Protein AF-A0A067NDB1-F1 (afdb_monomer_lite)

Secondary structure (DSSP, 8-state):
---TTSPTT-EEE--HHHHHTT-EEEEEEPTT-TT---TTT-----HHHHHHHHHHT--EEEE--SSPPPHHHHGGGTTT-EEE--S--HHHHTT---GGGHHHHHHHHHH-SEEEEEESSTT-TTHHHHHHHHHHHHTTT-SS-HHHHHHTT--HHHHHHHHHHHHHHHHHHHHTSS--------

Foldseek 3Di:
DDCVLAFALKDWDDDVLCVVVLATEIEHAHQCLPDDPDPVRNGQQDLSHLVNCVVVPAQEEEEPEQGDRDPVSCCSNPDRHHYHPFPRHPVVPVVPDDLVRLVVLLVRRVVTRYYYYYYSDSPDQCVLVNVQSNQLLSVLLPPPDLVCCVVSVHDPVSVVSVVVSSVVSVVVVVVVPPPDDDPPDD

Organism: Pleurotus ostreatus (strain PC15) (NCBI:txid1137138)

Radius of gyration: 18.2 Å; chains: 1; bounding box: 70×35×44 Å

pLDDT: mean 82.51, std 17.21, range [35.25, 98.0]

Sequence (186 aa):
MSTIGQWPYFQRIDRPIFAKKNKKFFIAGSPGSSGVTDPEYDSHLTKDNVDFLRSKGIDGVYSWNNYAIKYNELQLFKPDIDYDPGDISIDKLKNGLRYEMFEPFYKFFLAHKKTLLTFAKADDWRKPIATAVLQLGLTKGKNPPEPQWKVMGIKESDRDLLRKWKKKVIADAAGDDDGDEEKEED

Structure (mmCIF, N/CA/C/O backbone):
data_AF-A0A067NDB1-F1
#
_entry.id   AF-A0A067NDB1-F1
#
loop_
_atom_site.group_PDB
_atom_site.id
_atom_site.type_symbol
_atom_site.label_atom_id
_atom_site.label_alt_id
_atom_site.label_comp_id
_atom_site.label_asym_id
_atom_site.label_entity_id
_atom_site.label_seq_id
_atom_site.pdbx_PDB_ins_code
_atom_site.Cartn_x
_atom_site.Cartn_y
_atom_site.Cartn_z
_atom_site.occupancy
_atom_site.B_iso_or_equiv
_atom_site.auth_seq_id
_atom_site.auth_comp_id
_atom_site.auth_asym_id
_atom_site.auth_atom_id
_atom_site.pdbx_PDB_model_num
ATOM 1 N N . MET A 1 1 ? 25.296 -10.760 -7.206 1.00 35.34 1 MET A N 1
ATOM 2 C CA . MET A 1 1 ? 24.258 -11.531 -7.929 1.00 35.34 1 MET A CA 1
ATOM 3 C C . MET A 1 1 ? 23.574 -10.567 -8.876 1.00 35.34 1 MET A C 1
ATOM 5 O O . MET A 1 1 ? 23.325 -9.448 -8.454 1.00 35.34 1 MET A O 1
ATOM 9 N N . SER A 1 2 ? 23.333 -10.956 -10.128 1.00 35.25 2 SER A N 1
ATOM 10 C CA . SER A 1 2 ? 22.640 -10.099 -11.096 1.00 35.25 2 SER A CA 1
ATOM 11 C C . SER A 1 2 ? 21.207 -9.817 -10.627 1.00 35.25 2 SER A C 1
ATOM 13 O O . SER A 1 2 ? 20.467 -10.752 -10.329 1.00 35.25 2 SER A O 1
ATOM 15 N N . THR A 1 3 ? 20.838 -8.540 -10.532 1.00 51.03 3 THR A N 1
ATOM 16 C CA . THR A 1 3 ? 19.484 -8.045 -10.222 1.00 51.03 3 THR A CA 1
ATOM 17 C C . THR A 1 3 ? 18.583 -7.991 -11.459 1.00 51.03 3 THR A C 1
ATOM 19 O O . THR A 1 3 ? 17.418 -7.605 -11.352 1.00 51.03 3 THR A O 1
ATOM 22 N N . ILE A 1 4 ? 19.101 -8.398 -12.626 1.00 51.62 4 ILE A N 1
ATOM 23 C CA . ILE A 1 4 ? 18.369 -8.408 -13.895 1.00 51.62 4 ILE A CA 1
ATOM 24 C C . ILE A 1 4 ? 17.103 -9.262 -13.729 1.00 51.62 4 ILE A C 1
ATOM 26 O O . ILE A 1 4 ? 17.169 -10.445 -13.396 1.00 51.62 4 ILE A O 1
ATOM 30 N N . GLY A 1 5 ? 15.947 -8.621 -13.906 1.00 60.19 5 GLY A N 1
ATOM 31 C CA . GLY A 1 5 ? 14.620 -9.231 -13.810 1.00 60.19 5 GLY A CA 1
ATOM 32 C C . GLY A 1 5 ? 13.971 -9.252 -12.423 1.00 60.19 5 GLY A C 1
ATOM 33 O O . GLY A 1 5 ? 12.820 -9.659 -12.302 1.00 60.19 5 GLY A O 1
ATOM 34 N N . GLN A 1 6 ? 14.639 -8.784 -11.364 1.00 75.81 6 GLN A N 1
ATOM 35 C CA . GLN A 1 6 ? 14.006 -8.633 -10.047 1.00 75.81 6 GLN A CA 1
ATOM 36 C C . GLN A 1 6 ? 13.345 -7.263 -9.892 1.00 75.81 6 GLN A C 1
ATOM 38 O O . GLN A 1 6 ? 13.767 -6.278 -10.492 1.00 75.81 6 GLN A O 1
ATOM 43 N N . TRP A 1 7 ? 12.300 -7.181 -9.066 1.00 81.94 7 TRP A N 1
ATOM 44 C CA . TRP A 1 7 ? 11.728 -5.890 -8.692 1.00 81.94 7 TRP A CA 1
ATOM 45 C C . TRP A 1 7 ? 12.576 -5.244 -7.574 1.00 81.94 7 TRP A C 1
ATOM 47 O O . TRP A 1 7 ? 12.796 -5.898 -6.546 1.00 81.94 7 TRP A O 1
ATOM 57 N N . PRO A 1 8 ? 13.048 -3.987 -7.719 1.00 77.50 8 PRO A N 1
ATOM 58 C CA . PRO A 1 8 ? 13.990 -3.383 -6.775 1.00 77.50 8 PRO A CA 1
ATOM 59 C C . PRO A 1 8 ? 13.463 -3.351 -5.338 1.00 77.50 8 PRO A C 1
ATOM 61 O O . PRO A 1 8 ? 12.407 -2.781 -5.069 1.00 77.50 8 PRO A O 1
ATOM 64 N N . TYR A 1 9 ? 14.221 -3.914 -4.391 1.00 80.19 9 TYR A N 1
ATOM 65 C CA . TYR A 1 9 ? 13.910 -3.862 -2.953 1.00 80.19 9 TYR A CA 1
ATOM 66 C C . TYR A 1 9 ? 12.512 -4.376 -2.590 1.00 80.19 9 TYR A C 1
ATOM 68 O O . TYR A 1 9 ? 11.851 -3.858 -1.688 1.00 80.19 9 TYR A O 1
ATOM 76 N N . PHE A 1 10 ? 12.062 -5.401 -3.312 1.00 88.56 10 PHE A N 1
ATOM 77 C CA . PHE A 1 10 ? 10.779 -6.044 -3.091 1.00 88.56 10 PHE A CA 1
ATOM 78 C C . PHE A 1 10 ? 10.721 -6.723 -1.719 1.00 88.56 10 PHE A C 1
ATOM 80 O O . PHE A 1 10 ? 11.436 -7.690 -1.450 1.00 88.56 10 PHE A O 1
ATOM 87 N N . GLN A 1 11 ? 9.827 -6.244 -0.857 1.00 91.88 11 GLN A N 1
ATOM 88 C CA . GLN A 1 11 ? 9.650 -6.744 0.499 1.00 91.88 11 GLN A CA 1
ATOM 89 C C . GLN A 1 11 ? 8.171 -6.982 0.802 1.00 91.88 11 GLN A C 1
ATOM 91 O O . GLN A 1 11 ? 7.313 -6.142 0.535 1.00 91.88 11 GLN A O 1
ATOM 96 N N . ARG A 1 12 ? 7.870 -8.116 1.439 1.00 92.75 12 ARG A N 1
ATOM 97 C CA . ARG A 1 12 ? 6.554 -8.381 2.028 1.00 92.75 12 ARG A CA 1
ATOM 98 C C . ARG A 1 12 ? 6.449 -7.732 3.408 1.00 92.75 12 ARG A C 1
ATOM 100 O O . ARG A 1 12 ? 7.362 -7.849 4.222 1.00 92.75 12 ARG A O 1
ATOM 107 N N . ILE A 1 13 ? 5.316 -7.094 3.688 1.00 92.75 13 ILE A N 1
ATOM 108 C CA . ILE A 1 13 ? 4.995 -6.573 5.016 1.00 92.75 13 ILE A CA 1
ATOM 109 C C . ILE A 1 13 ? 4.117 -7.579 5.752 1.00 92.75 13 ILE A C 1
ATOM 111 O O . ILE A 1 13 ? 2.919 -7.708 5.493 1.00 92.75 13 ILE A O 1
ATOM 115 N N . ASP A 1 14 ? 4.720 -8.284 6.704 1.00 89.50 14 ASP A N 1
ATOM 116 C CA . ASP A 1 14 ? 4.030 -9.276 7.517 1.00 89.50 14 ASP A CA 1
ATOM 117 C C . ASP A 1 14 ? 3.367 -8.630 8.734 1.00 89.50 14 ASP A C 1
ATOM 119 O O . ASP A 1 14 ? 3.993 -8.338 9.754 1.00 89.50 14 ASP A O 1
ATOM 123 N N . ARG A 1 15 ? 2.055 -8.394 8.620 1.00 88.44 15 ARG A N 1
ATOM 124 C CA . ARG A 1 15 ? 1.195 -7.989 9.738 1.00 88.44 15 ARG A CA 1
ATOM 125 C C . ARG A 1 15 ? 0.045 -8.986 9.890 1.00 88.44 15 ARG A C 1
ATOM 127 O O . ARG A 1 15 ? -0.637 -9.256 8.899 1.00 88.44 15 ARG A O 1
ATOM 134 N N . PRO A 1 16 ? -0.246 -9.479 11.112 1.00 87.06 16 PRO A N 1
ATOM 135 C CA . PRO A 1 16 ? -1.342 -10.426 11.339 1.00 87.06 16 PRO A CA 1
ATOM 136 C C . PRO A 1 16 ? -2.698 -9.939 10.816 1.00 87.06 16 PRO A C 1
ATOM 138 O O . PRO A 1 16 ? -3.504 -10.736 10.345 1.00 87.06 16 PRO A O 1
ATOM 141 N N . ILE A 1 17 ? -2.946 -8.626 10.855 1.00 90.06 17 ILE A N 1
ATOM 142 C CA . ILE A 1 17 ? -4.196 -8.038 10.364 1.00 90.06 17 ILE A CA 1
ATOM 143 C C . ILE A 1 17 ? -4.409 -8.232 8.856 1.00 90.06 17 ILE A C 1
ATOM 145 O O . ILE A 1 17 ? -5.543 -8.430 8.429 1.00 90.06 17 ILE A O 1
ATOM 149 N N . PHE A 1 18 ? -3.339 -8.245 8.055 1.00 90.75 18 PHE A N 1
ATOM 150 C CA . PHE A 1 18 ? -3.438 -8.477 6.614 1.00 90.75 18 PHE A CA 1
ATOM 151 C C . PHE A 1 18 ? -3.820 -9.933 6.339 1.00 90.75 18 PHE A C 1
ATOM 153 O O . PHE A 1 18 ? -4.758 -10.194 5.588 1.00 90.75 18 PHE A O 1
ATOM 160 N N . ALA A 1 19 ? -3.186 -10.875 7.047 1.00 85.38 19 ALA A N 1
ATOM 161 C CA . ALA A 1 19 ? -3.507 -12.297 6.949 1.00 85.38 19 ALA A CA 1
ATOM 162 C C . ALA A 1 19 ? -4.962 -12.599 7.352 1.00 85.38 19 ALA A C 1
ATOM 164 O O . ALA A 1 19 ? -5.659 -13.298 6.622 1.00 85.38 19 ALA A O 1
ATOM 165 N N . LYS A 1 20 ? -5.459 -12.005 8.450 1.00 89.12 20 LYS A N 1
ATOM 166 C CA . LYS A 1 20 ? -6.861 -12.150 8.898 1.00 89.12 20 LYS A CA 1
ATOM 167 C C . LYS A 1 20 ? -7.889 -11.674 7.866 1.00 89.12 20 LYS A C 1
ATOM 169 O O . LYS A 1 20 ? -9.026 -12.126 7.891 1.00 89.12 20 LYS A O 1
ATOM 174 N N . LYS A 1 21 ? -7.503 -10.757 6.977 1.00 89.00 21 LYS A N 1
ATOM 175 C CA . LYS A 1 21 ? -8.352 -10.226 5.900 1.00 89.00 21 LYS A CA 1
ATOM 176 C C . LYS A 1 21 ? -8.090 -10.895 4.545 1.00 89.00 21 LYS A C 1
ATOM 178 O O . LYS A 1 21 ? -8.597 -10.420 3.537 1.00 89.00 21 LYS A O 1
ATOM 183 N N . ASN A 1 22 ? -7.301 -11.975 4.510 1.00 92.62 22 ASN A N 1
ATOM 184 C CA . ASN A 1 22 ? -6.853 -12.640 3.282 1.00 92.62 22 ASN A CA 1
ATOM 185 C C . ASN A 1 22 ? -6.200 -11.668 2.274 1.00 92.62 22 ASN A C 1
ATOM 187 O O . ASN A 1 22 ? -6.409 -11.753 1.064 1.00 92.62 22 ASN A O 1
ATOM 191 N N . LYS A 1 23 ? -5.416 -10.714 2.789 1.00 95.06 23 LYS A N 1
ATOM 192 C CA . LYS A 1 23 ? -4.672 -9.725 2.005 1.00 95.06 23 LYS A CA 1
ATOM 193 C C . LYS A 1 23 ? -3.170 -9.915 2.191 1.00 95.06 23 LYS A C 1
ATOM 195 O O . LYS A 1 23 ? -2.705 -10.282 3.272 1.00 95.06 23 LYS A O 1
ATOM 200 N N . LYS A 1 24 ? -2.392 -9.619 1.152 1.00 96.81 24 LYS A N 1
ATOM 201 C CA . LYS A 1 24 ? -0.926 -9.537 1.218 1.00 96.81 24 LYS A CA 1
ATOM 202 C C . LYS A 1 24 ? -0.484 -8.156 0.755 1.00 96.81 24 LYS A C 1
ATOM 204 O O . LYS A 1 24 ? -0.927 -7.687 -0.287 1.00 96.81 24 LYS A O 1
ATOM 209 N N . PHE A 1 25 ? 0.386 -7.528 1.538 1.00 96.88 25 PHE A N 1
ATOM 210 C CA . PHE A 1 25 ? 0.918 -6.205 1.246 1.00 96.88 25 PHE A CA 1
ATOM 211 C C . PHE A 1 25 ? 2.421 -6.289 1.007 1.00 96.88 25 PHE A C 1
ATOM 213 O O . PHE A 1 25 ? 3.152 -6.892 1.799 1.00 96.88 25 PHE A O 1
ATOM 220 N N . PHE A 1 26 ? 2.868 -5.684 -0.084 1.00 96.06 26 PHE A N 1
ATOM 221 C CA . PHE A 1 26 ? 4.262 -5.611 -0.482 1.00 96.06 26 PHE A CA 1
ATOM 222 C C . PHE A 1 26 ? 4.652 -4.153 -0.678 1.00 96.06 26 PHE A C 1
ATOM 224 O O . PHE A 1 26 ? 3.826 -3.322 -1.052 1.00 96.06 26 PHE A O 1
ATOM 231 N N . ILE A 1 27 ? 5.920 -3.855 -0.440 1.00 93.56 27 ILE A N 1
ATOM 232 C CA . ILE A 1 27 ? 6.520 -2.557 -0.719 1.00 93.56 27 ILE A CA 1
ATOM 233 C C . ILE A 1 27 ? 7.788 -2.750 -1.537 1.00 93.56 27 ILE A C 1
ATOM 235 O O . ILE A 1 27 ? 8.493 -3.744 -1.355 1.00 93.56 27 ILE A O 1
ATOM 239 N N . ALA A 1 28 ? 8.094 -1.804 -2.416 1.00 90.38 28 ALA A N 1
ATOM 240 C CA . ALA A 1 28 ? 9.317 -1.853 -3.203 1.00 90.38 28 ALA A CA 1
ATOM 241 C C . ALA A 1 28 ? 9.745 -0.475 -3.724 1.00 90.38 28 ALA A C 1
ATOM 243 O O . ALA A 1 28 ? 8.959 0.472 -3.709 1.00 90.38 28 ALA A O 1
ATOM 244 N N . GLY A 1 29 ? 10.980 -0.368 -4.214 1.00 85.38 29 GLY A N 1
ATOM 245 C CA . GLY A 1 29 ? 11.357 0.738 -5.098 1.00 85.38 29 GLY A CA 1
ATOM 246 C C . GLY A 1 29 ? 10.673 0.590 -6.460 1.00 85.38 29 GLY A C 1
ATOM 247 O O . GLY A 1 29 ? 10.197 -0.489 -6.801 1.00 85.38 29 GLY A O 1
ATOM 248 N N . SER A 1 30 ? 10.587 1.659 -7.237 1.00 79.56 30 SER A N 1
ATOM 249 C CA . SER A 1 30 ? 10.061 1.634 -8.601 1.00 79.56 30 SER A CA 1
ATOM 250 C C . SER A 1 30 ? 11.217 1.529 -9.594 1.00 79.56 30 SER A C 1
ATOM 252 O O . SER A 1 30 ? 12.208 2.239 -9.415 1.00 79.56 30 SER A O 1
ATOM 254 N N . PRO A 1 31 ? 11.091 0.729 -10.667 1.00 72.00 31 PRO A N 1
ATOM 255 C CA . PRO A 1 31 ? 11.892 0.961 -11.865 1.00 72.00 31 PRO A CA 1
ATOM 256 C C . PRO A 1 31 ? 11.581 2.374 -12.398 1.00 72.00 31 PRO A C 1
ATOM 258 O O . PRO A 1 31 ? 10.450 2.858 -12.257 1.00 72.00 31 PRO A O 1
ATOM 261 N N . GLY A 1 32 ? 12.583 3.066 -12.939 1.00 59.84 32 GLY A N 1
ATOM 262 C CA . GLY A 1 32 ? 12.429 4.385 -13.557 1.00 59.84 32 GLY A CA 1
ATOM 263 C C . GLY A 1 32 ? 12.464 5.576 -12.593 1.00 59.84 32 GLY A C 1
ATOM 264 O O . GLY A 1 32 ? 11.814 6.590 -12.850 1.00 59.84 32 GLY A O 1
ATOM 265 N N . SER A 1 33 ? 13.202 5.501 -11.479 1.00 54.25 33 SER A N 1
ATOM 266 C CA . SER A 1 33 ? 13.440 6.665 -10.613 1.00 54.25 33 SER A CA 1
ATOM 267 C C . SER A 1 33 ? 14.430 7.637 -11.275 1.00 54.25 33 SER A C 1
ATOM 269 O O . SER A 1 33 ? 15.611 7.677 -10.932 1.00 54.25 33 SER A O 1
ATOM 271 N N . SER A 1 34 ? 13.973 8.407 -12.264 1.00 46.59 34 SER A N 1
ATOM 272 C CA . SER A 1 34 ? 14.827 9.331 -13.015 1.00 46.59 34 SER A CA 1
ATOM 273 C C . SER A 1 34 ? 15.305 10.481 -12.124 1.00 46.59 34 SER A C 1
ATOM 275 O O . SER A 1 34 ? 14.529 11.355 -11.749 1.00 46.59 34 SER A O 1
ATOM 277 N N . GLY A 1 35 ? 16.590 10.505 -11.792 1.00 45.03 35 GLY A N 1
ATOM 278 C CA . GLY A 1 35 ? 17.199 11.585 -11.011 1.00 45.03 35 GLY A CA 1
ATOM 279 C C . GLY A 1 35 ? 18.461 11.167 -10.266 1.00 45.03 35 GLY A C 1
ATOM 280 O O . GLY A 1 35 ? 19.177 12.024 -9.757 1.00 45.03 35 GLY A O 1
ATOM 281 N N . VAL A 1 36 ? 18.752 9.868 -10.210 1.00 43.50 36 VAL A N 1
ATOM 282 C CA . VAL A 1 36 ? 20.014 9.354 -9.685 1.00 43.50 36 VAL A CA 1
ATOM 283 C C . VAL A 1 36 ? 20.854 8.915 -10.879 1.00 43.50 36 VAL A C 1
ATOM 285 O O . VAL A 1 36 ? 20.411 8.091 -11.669 1.00 43.50 36 VAL A O 1
ATOM 288 N N . THR A 1 37 ? 22.061 9.459 -11.010 1.00 41.66 37 THR A N 1
ATOM 289 C CA . THR A 1 37 ? 23.110 9.053 -11.968 1.00 41.66 37 THR A CA 1
ATOM 290 C C . THR A 1 37 ? 23.662 7.651 -11.684 1.00 41.66 37 THR A C 1
ATOM 292 O O . THR A 1 37 ? 24.825 7.373 -11.961 1.00 41.66 37 THR A O 1
ATOM 295 N N . ASP A 1 38 ? 22.863 6.793 -11.058 1.00 44.88 38 ASP A N 1
ATOM 296 C CA . ASP A 1 38 ? 23.227 5.430 -10.725 1.00 44.88 38 ASP A CA 1
ATOM 297 C C . ASP A 1 38 ? 22.693 4.517 -11.845 1.00 44.88 38 ASP A C 1
ATOM 299 O O . ASP A 1 38 ? 21.471 4.392 -11.993 1.00 44.88 38 ASP A O 1
ATOM 303 N N . PRO A 1 39 ? 23.577 3.910 -12.660 1.00 45.72 39 PRO A N 1
ATOM 304 C CA . PRO A 1 39 ? 23.186 3.045 -13.769 1.00 45.72 39 PRO A CA 1
ATOM 305 C C . PRO A 1 39 ? 22.352 1.829 -13.334 1.00 45.72 39 PRO A C 1
ATOM 307 O O . PRO A 1 39 ? 21.722 1.199 -14.179 1.00 45.72 39 PRO A O 1
ATOM 310 N N . GLU A 1 40 ? 22.312 1.491 -12.039 1.00 46.34 40 GLU A N 1
ATOM 311 C CA . GLU A 1 40 ? 21.437 0.436 -11.512 1.00 46.34 40 GLU A CA 1
ATOM 312 C C . GLU A 1 40 ? 19.960 0.878 -11.380 1.00 46.34 40 GLU A C 1
ATOM 314 O O . GLU A 1 40 ? 19.065 0.033 -11.303 1.00 46.34 40 GLU A O 1
ATOM 319 N N . TYR A 1 41 ? 19.677 2.189 -11.404 1.00 47.94 41 TYR A N 1
ATOM 320 C CA . TYR A 1 41 ? 18.346 2.781 -11.173 1.00 47.94 41 TYR A CA 1
ATOM 321 C C . TYR A 1 41 ? 17.764 3.524 -12.380 1.00 47.94 41 TYR A C 1
ATOM 323 O O . TYR A 1 41 ? 16.582 3.881 -12.363 1.00 47.94 41 TYR A O 1
ATOM 331 N N . ASP A 1 42 ? 18.545 3.684 -13.451 1.00 49.97 42 ASP A N 1
ATOM 332 C CA . ASP A 1 42 ? 18.089 4.158 -14.767 1.00 49.97 42 ASP A CA 1
ATOM 333 C C . ASP A 1 42 ? 17.347 3.054 -15.550 1.00 49.97 42 ASP A C 1
ATOM 335 O O . ASP A 1 42 ? 17.516 2.848 -16.751 1.00 49.97 42 ASP A O 1
ATOM 339 N N . SER A 1 43 ? 16.555 2.252 -14.837 1.00 58.66 43 SER A N 1
ATOM 340 C CA . SER A 1 43 ? 15.926 1.058 -15.383 1.00 58.66 43 SER A CA 1
ATOM 341 C C . SER A 1 43 ? 14.485 1.353 -15.763 1.00 58.66 43 SER A C 1
ATOM 343 O O . SER A 1 43 ? 13.597 1.448 -14.920 1.00 58.66 43 SER A O 1
ATOM 345 N N . HIS A 1 44 ? 14.246 1.479 -17.065 1.00 74.75 44 HIS A N 1
ATOM 346 C CA . HIS A 1 44 ? 12.930 1.279 -17.666 1.00 74.75 44 HIS A CA 1
ATOM 347 C C . HIS A 1 44 ? 12.210 0.075 -17.044 1.00 74.75 44 HIS A C 1
ATOM 349 O O . HIS A 1 44 ? 12.842 -0.930 -16.709 1.00 74.75 44 HIS A O 1
ATOM 355 N N . LEU A 1 45 ? 10.882 0.142 -16.920 1.00 83.31 45 LEU A N 1
ATOM 356 C CA . LEU A 1 45 ? 10.106 -1.042 -16.559 1.00 83.31 45 LEU A CA 1
ATOM 357 C C . LEU A 1 45 ? 10.290 -2.102 -17.656 1.00 83.31 45 LEU A C 1
ATOM 359 O O . LEU A 1 45 ? 9.935 -1.879 -18.813 1.00 83.31 45 LEU A O 1
ATOM 363 N N . THR A 1 46 ? 10.838 -3.260 -17.292 1.00 85.56 46 THR A N 1
ATOM 364 C CA . THR A 1 46 ? 11.073 -4.369 -18.226 1.00 85.56 46 THR A CA 1
ATOM 365 C C . THR A 1 46 ? 10.018 -5.461 -18.083 1.00 85.56 46 THR A C 1
ATOM 367 O O . THR A 1 46 ? 9.349 -5.584 -17.053 1.00 85.56 46 THR A O 1
ATOM 370 N N . LYS A 1 47 ? 9.902 -6.312 -19.110 1.00 88.75 47 LYS A N 1
ATOM 371 C CA . LYS A 1 47 ? 9.040 -7.500 -19.068 1.00 88.75 47 LYS A CA 1
ATOM 372 C C . LYS A 1 47 ? 9.406 -8.428 -17.905 1.00 88.75 47 LYS A C 1
ATOM 374 O O . LYS A 1 47 ? 8.506 -8.890 -17.212 1.00 88.75 47 LYS A O 1
ATOM 379 N N . ASP A 1 48 ? 10.695 -8.626 -17.640 1.00 88.12 48 ASP A N 1
ATOM 380 C CA . ASP A 1 48 ? 11.158 -9.502 -16.560 1.00 88.12 48 ASP A CA 1
ATOM 381 C C . ASP A 1 48 ? 10.743 -8.980 -15.176 1.00 88.12 48 ASP A C 1
ATOM 383 O O . ASP A 1 48 ? 10.343 -9.768 -14.320 1.00 88.12 48 ASP A O 1
ATOM 387 N N . ASN A 1 49 ? 10.745 -7.653 -14.963 1.00 88.38 49 ASN A N 1
ATOM 388 C CA . ASN A 1 49 ? 10.233 -7.076 -13.715 1.00 88.38 49 ASN A CA 1
ATOM 389 C C . ASN A 1 49 ? 8.754 -7.431 -13.507 1.00 88.38 49 ASN A C 1
ATOM 391 O O . ASN A 1 49 ? 8.349 -7.774 -12.395 1.00 88.38 49 ASN A O 1
ATOM 395 N N . VAL A 1 50 ? 7.943 -7.353 -14.566 1.00 91.31 50 VAL A N 1
ATOM 396 C CA . VAL A 1 50 ? 6.514 -7.674 -14.485 1.00 91.31 50 VAL A CA 1
ATOM 397 C C . VAL A 1 50 ? 6.293 -9.179 -14.339 1.00 91.31 50 VAL A C 1
ATOM 399 O O . VAL A 1 50 ? 5.492 -9.595 -13.504 1.00 91.31 50 VAL A O 1
ATOM 402 N N . ASP A 1 51 ? 7.046 -10.013 -15.054 1.00 92.12 51 ASP A N 1
ATOM 403 C CA . ASP A 1 51 ? 6.985 -11.472 -14.913 1.00 92.12 51 ASP A CA 1
ATOM 404 C C . ASP A 1 51 ? 7.381 -11.918 -13.498 1.00 92.12 51 ASP A C 1
ATOM 406 O O . ASP A 1 51 ? 6.764 -12.823 -12.925 1.00 92.12 51 ASP A O 1
ATOM 410 N N . PHE A 1 52 ? 8.328 -11.226 -12.860 1.00 92.75 52 PHE A N 1
ATOM 411 C CA . PHE A 1 52 ? 8.607 -11.415 -11.443 1.00 92.75 52 PHE A CA 1
ATOM 412 C C . PHE A 1 52 ? 7.379 -11.108 -10.573 1.00 92.75 52 PHE A C 1
ATOM 414 O O . PHE A 1 52 ? 7.037 -11.930 -9.717 1.00 92.75 52 PHE A O 1
ATOM 421 N N . LEU A 1 53 ? 6.673 -9.991 -10.792 1.00 94.62 53 LEU A N 1
ATOM 422 C CA . LEU A 1 53 ? 5.442 -9.679 -10.050 1.00 94.62 53 LEU A CA 1
ATOM 423 C C . LEU A 1 53 ? 4.360 -10.749 -10.247 1.00 94.62 53 LEU A C 1
ATOM 425 O O . LEU A 1 53 ? 3.754 -11.187 -9.261 1.00 94.62 53 LEU A O 1
ATOM 429 N N . ARG A 1 54 ? 4.187 -11.239 -11.481 1.00 94.75 54 ARG A N 1
ATOM 430 C CA . ARG A 1 54 ? 3.287 -12.359 -11.802 1.00 94.75 54 ARG A CA 1
ATOM 431 C C . ARG A 1 54 ? 3.674 -13.627 -11.056 1.00 94.75 54 ARG A C 1
ATOM 433 O O . ARG A 1 54 ? 2.817 -14.274 -10.462 1.00 94.75 54 ARG A O 1
ATOM 440 N N . SER A 1 55 ? 4.967 -13.945 -10.976 1.00 94.62 55 SER A N 1
ATOM 441 C CA . SER A 1 55 ? 5.457 -15.106 -10.216 1.00 94.62 55 SER A CA 1
ATOM 442 C C . SER A 1 55 ? 5.162 -15.005 -8.711 1.00 94.62 55 SER A C 1
ATOM 444 O O . SER A 1 55 ? 4.979 -16.015 -8.030 1.00 94.62 55 SER A O 1
ATOM 446 N N . LYS A 1 56 ? 5.073 -13.783 -8.165 1.00 94.94 56 LYS A N 1
ATOM 447 C CA . LYS A 1 56 ? 4.614 -13.532 -6.785 1.00 94.94 56 LYS A CA 1
ATOM 448 C C . LYS A 1 56 ? 3.085 -13.480 -6.681 1.00 94.94 56 LYS A C 1
ATOM 450 O O . LYS A 1 56 ? 2.532 -13.500 -5.572 1.00 94.94 56 LYS A O 1
ATOM 455 N N . GLY A 1 57 ? 2.400 -13.480 -7.821 1.00 95.62 57 GLY A N 1
ATOM 456 C CA . GLY A 1 57 ? 0.963 -13.344 -8.008 1.00 95.62 57 GLY A CA 1
ATOM 457 C C . GLY A 1 57 ? 0.434 -12.039 -7.437 1.00 95.62 57 GLY A C 1
ATOM 458 O O . GLY A 1 57 ? -0.575 -12.086 -6.735 1.00 95.62 57 GLY A O 1
ATOM 459 N N . ILE A 1 58 ? 1.192 -10.953 -7.619 1.00 97.44 58 ILE A N 1
ATOM 460 C CA . ILE A 1 58 ? 0.724 -9.580 -7.412 1.00 97.44 58 ILE A CA 1
ATOM 461 C C . ILE A 1 58 ? -0.379 -9.318 -8.433 1.00 97.44 58 ILE A C 1
ATOM 463 O O . ILE A 1 58 ? -0.188 -9.620 -9.604 1.00 97.44 58 ILE A O 1
ATOM 467 N N . ASP A 1 59 ? -1.508 -8.785 -7.981 1.00 97.56 59 ASP A N 1
ATOM 468 C CA . ASP A 1 59 ? -2.668 -8.454 -8.820 1.00 97.56 59 ASP A CA 1
ATOM 469 C C . ASP A 1 59 ? -2.954 -6.944 -8.862 1.00 97.56 59 ASP A C 1
ATOM 471 O O . ASP A 1 59 ? -3.730 -6.489 -9.697 1.00 97.56 59 ASP A O 1
ATOM 475 N N . GLY A 1 60 ? -2.301 -6.155 -8.003 1.00 97.69 60 GLY A N 1
ATOM 476 C CA . GLY A 1 60 ? -2.400 -4.698 -8.013 1.00 97.69 60 GLY A CA 1
ATOM 477 C C . GLY A 1 60 ? -1.084 -4.016 -7.648 1.00 97.69 60 GLY A C 1
ATOM 478 O O . GLY A 1 60 ? -0.434 -4.380 -6.665 1.00 97.69 60 GLY A O 1
ATOM 479 N N . VAL A 1 61 ? -0.713 -2.990 -8.408 1.00 95.44 61 VAL A N 1
ATOM 480 C CA . VAL A 1 61 ? 0.434 -2.110 -8.172 1.00 95.44 61 VAL A CA 1
ATOM 481 C C . VAL A 1 61 ? -0.071 -0.680 -8.010 1.00 95.44 61 VAL A C 1
ATOM 483 O O . VAL A 1 61 ? -0.594 -0.093 -8.950 1.00 95.44 61 VAL A O 1
ATOM 486 N N . TYR A 1 62 ? 0.110 -0.115 -6.821 1.00 94.06 62 TYR A N 1
ATOM 487 C CA . TYR A 1 62 ? -0.161 1.294 -6.547 1.00 94.06 62 TYR A CA 1
ATOM 488 C C . TYR A 1 62 ? 1.166 2.041 -6.454 1.00 94.06 62 TYR A C 1
ATOM 490 O O . TYR A 1 62 ? 2.086 1.583 -5.773 1.00 94.06 62 TYR A O 1
ATOM 498 N N . SER A 1 63 ? 1.281 3.193 -7.101 1.00 89.38 63 SER A N 1
ATOM 499 C CA . SER A 1 63 ? 2.523 3.958 -7.110 1.00 89.38 63 SER A CA 1
ATOM 500 C C . SER A 1 63 ? 2.455 5.160 -6.182 1.00 89.38 63 SER A C 1
ATOM 502 O O . SER A 1 63 ? 1.581 6.014 -6.306 1.00 89.38 63 SER A O 1
ATOM 504 N N . TRP A 1 64 ? 3.414 5.243 -5.252 1.00 87.56 64 TRP A N 1
ATOM 505 C CA . TRP A 1 64 ? 3.790 6.485 -4.573 1.00 87.56 64 TRP A CA 1
ATOM 506 C C . TRP A 1 64 ? 5.056 7.137 -5.162 1.00 87.56 64 TRP A C 1
ATOM 508 O O . TRP A 1 64 ? 5.707 7.972 -4.517 1.00 87.56 64 TRP A O 1
ATOM 518 N N . ASN A 1 65 ? 5.432 6.738 -6.381 1.00 80.75 65 ASN A N 1
ATOM 519 C CA . ASN A 1 65 ? 6.567 7.284 -7.110 1.00 80.75 65 ASN A CA 1
ATOM 520 C C . ASN A 1 65 ? 6.197 8.603 -7.808 1.00 80.75 65 ASN A C 1
ATOM 522 O O . ASN A 1 65 ? 5.138 8.733 -8.410 1.00 80.75 65 ASN A O 1
ATOM 526 N N . ASN A 1 66 ? 7.107 9.570 -7.750 1.00 73.25 66 ASN A N 1
ATOM 527 C CA . ASN A 1 66 ? 6.944 10.903 -8.331 1.00 73.25 66 ASN A CA 1
ATOM 528 C C . ASN A 1 66 ? 7.309 10.914 -9.820 1.00 73.25 66 ASN A C 1
ATOM 530 O O . ASN A 1 66 ? 7.031 11.883 -10.521 1.00 73.25 66 ASN A O 1
ATOM 534 N N . TYR A 1 67 ? 7.979 9.858 -10.277 1.00 73.94 67 TYR A N 1
ATOM 535 C CA . TYR A 1 67 ? 8.355 9.649 -11.663 1.00 73.94 67 TYR A CA 1
ATOM 536 C C . TYR A 1 67 ? 7.363 8.672 -12.280 1.00 73.94 67 TYR A C 1
ATOM 538 O O . TYR A 1 67 ? 7.280 7.511 -11.877 1.00 73.94 67 TYR A O 1
ATOM 546 N N . ALA A 1 68 ? 6.564 9.167 -13.221 1.00 67.44 68 ALA A N 1
ATOM 547 C CA . ALA A 1 68 ? 5.585 8.341 -13.902 1.00 67.44 68 ALA A CA 1
ATOM 548 C C . ALA A 1 68 ? 6.294 7.318 -14.802 1.00 67.44 68 ALA A C 1
ATOM 550 O O . ALA A 1 68 ? 7.137 7.685 -15.622 1.00 67.44 68 ALA A O 1
ATOM 551 N N . ILE A 1 69 ? 5.908 6.048 -14.672 1.00 75.81 69 ILE A N 1
ATOM 552 C CA . ILE A 1 69 ? 6.220 5.016 -15.667 1.00 75.81 69 ILE A CA 1
ATOM 553 C C . ILE A 1 69 ? 5.616 5.459 -17.004 1.00 75.81 69 ILE A C 1
ATOM 555 O O . ILE A 1 69 ? 4.493 5.977 -17.043 1.00 75.81 69 ILE A O 1
ATOM 559 N N . LYS A 1 70 ? 6.353 5.292 -18.106 1.00 77.56 70 LYS A N 1
ATOM 560 C CA . LYS A 1 70 ? 5.888 5.767 -19.413 1.00 77.56 70 LYS A CA 1
ATOM 561 C C . LYS A 1 70 ? 4.667 4.964 -19.863 1.00 77.56 70 LYS A C 1
ATOM 563 O O . LYS A 1 70 ? 4.561 3.769 -19.608 1.00 77.56 70 LYS A O 1
ATOM 568 N N . TYR A 1 71 ? 3.748 5.600 -20.588 1.00 77.62 71 TYR A N 1
ATOM 569 C CA . TYR A 1 71 ? 2.487 4.964 -20.999 1.00 77.62 71 TYR A CA 1
ATOM 570 C C . TYR A 1 71 ? 2.677 3.649 -21.780 1.00 77.62 71 TYR A C 1
ATOM 572 O O . TYR A 1 71 ? 1.933 2.691 -21.583 1.00 77.62 71 TYR A O 1
ATOM 580 N N . ASN A 1 72 ? 3.689 3.584 -22.647 1.00 80.94 72 ASN A N 1
ATOM 581 C CA . ASN A 1 72 ? 4.029 2.378 -23.404 1.00 80.94 72 ASN A CA 1
ATOM 582 C C . ASN A 1 72 ? 4.526 1.231 -22.507 1.00 80.94 72 ASN A C 1
ATOM 584 O O . ASN A 1 72 ? 4.300 0.069 -22.826 1.00 80.94 72 ASN A O 1
ATOM 588 N N . GLU A 1 73 ? 5.164 1.546 -21.383 1.00 83.69 73 GLU A N 1
ATOM 589 C CA . GLU A 1 73 ? 5.633 0.565 -20.404 1.00 83.69 73 GLU A CA 1
ATOM 590 C C . GLU A 1 73 ? 4.478 0.041 -19.537 1.00 83.69 73 GLU A C 1
ATOM 592 O O . GLU A 1 73 ? 4.468 -1.133 -19.173 1.00 83.69 73 GLU A O 1
ATOM 597 N N . LEU A 1 74 ? 3.452 0.861 -19.271 1.00 86.19 74 LEU A N 1
ATOM 598 C CA . LEU A 1 74 ? 2.265 0.444 -18.509 1.00 86.19 74 LEU A CA 1
ATOM 599 C C . LEU A 1 74 ? 1.524 -0.740 -19.142 1.00 86.19 74 LEU A C 1
ATOM 601 O O . LEU A 1 74 ? 0.884 -1.518 -18.436 1.00 86.19 74 LEU A O 1
ATOM 605 N N . GLN A 1 75 ? 1.640 -0.907 -20.461 1.00 88.50 75 GLN A N 1
ATOM 606 C CA . GLN A 1 75 ? 1.048 -2.037 -21.178 1.00 88.50 75 GLN A CA 1
ATOM 607 C C . GLN A 1 75 ? 1.632 -3.385 -20.733 1.00 88.50 75 GLN A C 1
ATOM 609 O O . GLN A 1 75 ? 0.954 -4.402 -20.845 1.00 88.50 75 GLN A O 1
ATOM 614 N N . LEU A 1 76 ? 2.848 -3.409 -20.169 1.00 90.75 76 LEU A N 1
ATOM 615 C CA . LEU A 1 76 ? 3.482 -4.640 -19.693 1.00 90.75 76 LEU A CA 1
ATOM 616 C C . LEU A 1 76 ? 2.721 -5.288 -18.529 1.00 90.75 76 LEU A C 1
ATOM 618 O O . LEU A 1 76 ? 2.771 -6.511 -18.403 1.00 90.75 76 LEU A O 1
ATOM 622 N N . PHE A 1 77 ? 2.010 -4.502 -17.708 1.00 91.94 77 PHE A N 1
ATOM 623 C CA . PHE A 1 77 ? 1.201 -4.997 -16.584 1.00 91.94 77 PHE A CA 1
ATOM 624 C C . PHE A 1 77 ? -0.073 -5.724 -17.023 1.00 91.94 77 PHE A C 1
ATOM 626 O O . PHE A 1 77 ? -0.602 -6.547 -16.278 1.00 91.94 77 PHE A O 1
ATOM 633 N N . LYS A 1 78 ? -0.586 -5.429 -18.220 1.00 91.56 78 LYS A N 1
ATOM 634 C CA . LYS A 1 78 ? -1.837 -6.014 -18.698 1.00 91.56 78 LYS A CA 1
ATOM 635 C C . LYS A 1 78 ? -1.638 -7.458 -19.181 1.00 91.56 78 LYS A C 1
ATOM 637 O O . LYS A 1 78 ? -0.550 -7.808 -19.642 1.00 91.56 78 LYS A O 1
ATOM 642 N N . PRO A 1 79 ? -2.692 -8.294 -19.106 1.00 90.25 79 PRO A N 1
ATOM 643 C CA . PRO A 1 79 ? -4.048 -7.987 -18.619 1.00 90.25 79 PRO A CA 1
ATOM 644 C C . PRO A 1 79 ? -4.260 -8.207 -17.110 1.00 90.25 79 PRO A C 1
ATOM 646 O O . PRO A 1 79 ? -5.343 -7.924 -16.612 1.00 90.25 79 PRO A O 1
ATOM 649 N N . ASP A 1 80 ? -3.272 -8.744 -16.401 1.00 92.44 80 ASP A N 1
ATOM 650 C CA . ASP A 1 80 ? -3.454 -9.441 -15.125 1.00 92.44 80 ASP A CA 1
ATOM 651 C C . ASP A 1 80 ? -3.021 -8.654 -13.882 1.00 92.44 80 ASP A C 1
ATOM 653 O O . ASP A 1 80 ? -3.350 -9.050 -12.764 1.00 92.44 80 ASP A O 1
ATOM 657 N N . ILE A 1 81 ? -2.311 -7.541 -14.065 1.00 96.62 81 ILE A N 1
ATOM 658 C CA . ILE A 1 81 ? -1.926 -6.638 -12.986 1.00 96.62 81 ILE A CA 1
ATOM 659 C C . ILE A 1 81 ? -2.565 -5.279 -13.241 1.00 96.62 81 ILE A C 1
ATOM 661 O O . ILE A 1 81 ? -2.309 -4.628 -14.258 1.00 96.62 81 ILE A O 1
ATOM 665 N N . ASP A 1 82 ? -3.377 -4.822 -12.295 1.00 96.50 82 ASP A N 1
ATOM 666 C CA . ASP A 1 82 ? -3.860 -3.451 -12.326 1.00 96.50 82 ASP A CA 1
ATOM 667 C C . ASP A 1 82 ? -2.798 -2.508 -11.779 1.00 96.50 82 ASP A C 1
ATOM 669 O O . ASP A 1 82 ? -2.188 -2.754 -10.740 1.00 96.50 82 ASP A O 1
ATOM 673 N N . TYR A 1 83 ? -2.560 -1.425 -12.510 1.00 93.56 83 TYR A N 1
ATOM 674 C CA . TYR A 1 83 ? -1.602 -0.398 -12.141 1.00 93.56 83 TYR A CA 1
ATOM 675 C C . TYR A 1 83 ? -2.330 0.928 -11.936 1.00 93.56 83 TYR A C 1
ATOM 677 O O . TYR A 1 83 ? -3.011 1.405 -12.845 1.00 93.56 83 TYR A O 1
ATOM 685 N N . ASP A 1 84 ? -2.139 1.532 -10.766 1.00 92.19 84 ASP A N 1
ATOM 686 C CA . ASP A 1 84 ? -2.602 2.877 -10.441 1.00 92.19 84 ASP A CA 1
ATOM 687 C C . ASP A 1 84 ? -1.382 3.768 -10.130 1.00 92.19 84 ASP A C 1
ATOM 689 O O . ASP A 1 84 ? -0.661 3.506 -9.157 1.00 92.19 84 ASP A O 1
ATOM 693 N N . PRO A 1 85 ? -1.102 4.814 -10.936 1.00 84.62 85 PRO A N 1
ATOM 694 C CA . PRO A 1 85 ? 0.005 5.733 -10.676 1.00 84.62 85 PRO A CA 1
ATOM 695 C C . PRO A 1 85 ? -0.192 6.588 -9.412 1.00 84.62 85 PRO A C 1
ATOM 697 O O . PRO A 1 85 ? 0.748 7.266 -9.002 1.00 84.62 85 PRO A O 1
ATOM 700 N N . GLY A 1 86 ? -1.387 6.577 -8.814 1.00 79.94 86 GLY A N 1
ATOM 701 C CA . GLY A 1 86 ? -1.788 7.476 -7.744 1.00 79.94 86 GLY A CA 1
ATOM 702 C C . GLY A 1 86 ? -1.892 8.936 -8.203 1.00 79.94 86 GLY A C 1
ATOM 703 O O . GLY A 1 86 ? -1.358 9.343 -9.235 1.00 79.94 86 GLY A O 1
ATOM 704 N N . ASP A 1 87 ? -2.556 9.779 -7.406 1.00 70.31 87 ASP A N 1
ATOM 705 C CA . ASP A 1 87 ? -2.545 11.234 -7.631 1.00 70.31 87 ASP A CA 1
ATOM 706 C C . ASP A 1 87 ? -1.279 11.876 -7.047 1.00 70.31 87 ASP A C 1
ATOM 708 O O . ASP A 1 87 ? -1.296 12.557 -6.012 1.00 70.31 87 ASP A O 1
ATOM 712 N N . ILE A 1 88 ? -0.154 11.625 -7.709 1.00 62.25 88 ILE A N 1
ATOM 713 C CA . ILE A 1 88 ? 1.142 12.168 -7.328 1.00 62.25 88 ILE A CA 1
ATOM 714 C C . ILE A 1 88 ? 1.751 12.896 -8.516 1.00 62.25 88 ILE A C 1
ATOM 716 O O . ILE A 1 88 ? 2.566 12.358 -9.258 1.00 62.25 88 ILE A O 1
ATOM 720 N N . SER A 1 89 ? 1.374 14.161 -8.696 1.00 57.28 89 SER A N 1
ATOM 721 C CA . SER A 1 89 ? 2.168 15.037 -9.554 1.00 57.28 89 SER A CA 1
ATOM 722 C C . SER A 1 89 ? 3.422 15.508 -8.809 1.00 57.28 89 SER A C 1
ATOM 724 O O . SER A 1 89 ? 3.406 15.699 -7.589 1.00 57.28 89 SER A O 1
ATOM 726 N N . ILE A 1 90 ? 4.512 15.732 -9.549 1.00 55.62 90 ILE A N 1
ATOM 727 C CA . ILE A 1 90 ? 5.776 16.274 -9.019 1.00 55.62 90 ILE A CA 1
ATOM 728 C C . ILE A 1 90 ? 5.529 17.571 -8.230 1.00 55.62 90 ILE A C 1
ATOM 730 O O . ILE A 1 90 ? 6.089 17.759 -7.149 1.00 55.62 90 ILE A O 1
ATOM 734 N N . ASP A 1 91 ? 4.632 18.433 -8.714 1.00 54.16 91 ASP A N 1
ATOM 735 C CA . ASP A 1 91 ? 4.277 19.680 -8.030 1.00 54.16 91 ASP A CA 1
ATOM 736 C C . ASP A 1 91 ? 3.456 19.461 -6.754 1.00 54.16 91 ASP A C 1
ATOM 738 O O . ASP A 1 91 ? 3.611 20.207 -5.789 1.00 54.16 91 ASP A O 1
ATOM 742 N N . LYS A 1 92 ? 2.638 18.404 -6.696 1.00 55.31 92 LYS A N 1
ATOM 743 C CA . LYS A 1 92 ? 1.858 18.049 -5.502 1.00 55.31 92 LYS A CA 1
ATOM 744 C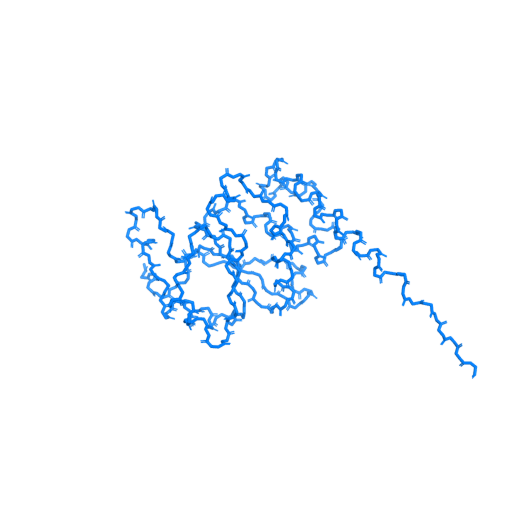 C . LYS A 1 92 ? 2.733 17.494 -4.371 1.00 55.31 92 LYS A C 1
ATOM 746 O O . LYS A 1 92 ? 2.346 17.630 -3.213 1.00 55.31 92 LYS A O 1
ATOM 751 N N . LEU A 1 93 ? 3.909 16.930 -4.671 1.00 54.91 93 LEU A N 1
ATOM 752 C CA . LEU A 1 93 ? 4.839 16.397 -3.663 1.00 54.91 93 LEU A CA 1
ATOM 753 C C . LEU A 1 93 ? 5.940 17.345 -3.198 1.00 54.91 93 LEU A C 1
ATOM 755 O O . LEU A 1 93 ? 6.536 17.074 -2.154 1.00 54.91 93 LEU A O 1
ATOM 759 N N . LYS A 1 94 ? 6.167 18.482 -3.874 1.00 55.50 94 LYS A N 1
ATOM 760 C CA . LYS A 1 94 ? 6.948 19.588 -3.278 1.00 55.50 94 LYS A CA 1
ATOM 761 C C . LYS A 1 94 ? 6.392 19.992 -1.902 1.00 55.50 94 LYS A C 1
ATOM 763 O O . LYS A 1 94 ? 7.142 20.464 -1.057 1.00 55.50 94 LYS A O 1
ATOM 768 N N . ASN A 1 95 ? 5.106 19.717 -1.665 1.00 58.41 95 ASN A N 1
ATOM 769 C CA . ASN A 1 95 ? 4.388 19.983 -0.420 1.00 58.41 95 ASN A CA 1
ATOM 770 C C . ASN A 1 95 ? 4.341 18.788 0.561 1.00 58.41 95 ASN A C 1
ATOM 772 O O . ASN A 1 95 ? 3.654 18.868 1.576 1.00 58.41 95 ASN A O 1
ATOM 776 N N . GLY A 1 96 ? 5.062 17.690 0.293 1.00 71.00 96 GLY A N 1
ATOM 777 C CA . GLY A 1 96 ? 5.117 16.512 1.168 1.00 71.00 96 GLY A CA 1
ATOM 778 C C . GLY A 1 96 ? 3.939 15.539 1.016 1.00 71.00 96 GLY A C 1
ATOM 779 O O . GLY A 1 96 ? 3.146 15.628 0.081 1.00 71.00 96 GLY A O 1
ATOM 780 N N . LEU A 1 97 ? 3.855 14.557 1.921 1.00 80.62 97 LEU A N 1
ATOM 781 C CA . LEU A 1 97 ? 2.768 13.572 1.948 1.00 80.62 97 LEU A CA 1
ATOM 782 C C . LEU A 1 97 ? 1.433 14.257 2.265 1.00 80.62 97 LEU A C 1
ATOM 784 O O . LEU A 1 97 ? 1.363 15.114 3.142 1.00 80.62 97 LEU A O 1
ATOM 788 N N . ARG A 1 98 ? 0.364 13.847 1.578 1.00 83.94 98 ARG A N 1
ATOM 789 C CA . ARG A 1 98 ? -0.965 14.447 1.715 1.00 83.94 98 ARG A CA 1
ATOM 790 C C . ARG A 1 98 ? -1.983 13.422 2.193 1.00 83.94 98 ARG A C 1
ATOM 792 O O . ARG A 1 98 ? -1.915 12.250 1.825 1.00 83.94 98 ARG A O 1
ATOM 799 N N . TYR A 1 99 ? -2.932 13.879 2.998 1.00 85.44 99 TYR A N 1
ATOM 800 C CA . TYR A 1 99 ? -3.987 13.044 3.571 1.00 85.44 99 TYR A CA 1
ATOM 801 C C . TYR A 1 99 ? -4.869 12.399 2.487 1.00 85.44 99 TYR A C 1
ATOM 803 O O . TYR A 1 99 ? -5.247 11.234 2.584 1.00 85.44 99 TYR A O 1
ATOM 811 N N . GLU A 1 100 ? -5.125 13.139 1.413 1.00 86.56 100 GLU A N 1
ATOM 812 C CA . GLU A 1 100 ? -5.983 12.769 0.286 1.00 86.56 100 GLU A CA 1
ATOM 813 C C . GLU A 1 100 ? -5.450 11.553 -0.487 1.00 86.56 100 GLU A C 1
ATOM 815 O O . GLU A 1 100 ? -6.189 10.904 -1.218 1.00 86.56 100 GLU A O 1
ATOM 820 N N . MET A 1 101 ? -4.172 11.204 -0.305 1.00 87.62 101 MET A N 1
ATOM 821 C CA . MET A 1 101 ? -3.560 10.028 -0.926 1.00 87.62 101 MET A CA 1
ATOM 822 C C . MET A 1 101 ? -3.951 8.715 -0.239 1.00 87.62 101 MET A C 1
ATOM 824 O O . MET A 1 101 ? -3.758 7.642 -0.811 1.00 87.62 101 MET A O 1
ATOM 828 N N . PHE A 1 102 ? -4.451 8.772 0.998 1.00 93.12 102 PHE A N 1
ATOM 829 C CA . PHE A 1 102 ? -4.668 7.580 1.815 1.00 93.12 102 PHE A CA 1
ATOM 830 C C . PHE A 1 102 ? -5.912 6.808 1.402 1.00 93.12 102 PHE A C 1
ATOM 832 O O . PHE A 1 102 ? -5.874 5.581 1.353 1.00 93.12 102 PHE A O 1
ATOM 839 N N . GLU A 1 103 ? -6.996 7.509 1.074 1.00 94.19 103 GLU A N 1
ATOM 840 C CA . GLU A 1 103 ? -8.260 6.868 0.724 1.00 94.19 103 GLU A CA 1
ATOM 841 C C . GLU A 1 103 ? -8.199 6.112 -0.614 1.00 94.19 103 GLU A C 1
ATOM 843 O O . GLU A 1 103 ? -8.576 4.937 -0.619 1.00 94.19 103 GLU A O 1
ATOM 848 N N . PRO A 1 104 ? -7.688 6.687 -1.723 1.00 94.62 104 PRO A N 1
ATOM 849 C CA . PRO A 1 104 ? -7.552 5.947 -2.977 1.00 94.62 104 PRO A CA 1
ATOM 850 C C . PRO A 1 104 ? -6.639 4.728 -2.823 1.00 94.62 104 PRO A C 1
ATOM 852 O O . PRO A 1 104 ? -6.995 3.633 -3.250 1.00 94.62 104 PRO A O 1
ATOM 855 N N . PHE A 1 105 ? -5.518 4.880 -2.109 1.00 95.44 105 PHE A N 1
ATOM 856 C CA . PHE A 1 105 ? -4.620 3.767 -1.805 1.00 95.44 105 PHE A CA 1
ATOM 857 C C . PHE A 1 105 ? -5.309 2.666 -0.984 1.00 95.44 105 PHE A C 1
ATOM 859 O O . PHE A 1 105 ? -5.169 1.480 -1.287 1.00 95.44 105 PHE A O 1
ATOM 866 N N . TYR A 1 106 ? -6.076 3.035 0.044 1.00 96.81 106 TYR A N 1
ATOM 867 C CA . TYR A 1 106 ? -6.812 2.072 0.857 1.00 96.81 106 TYR A CA 1
ATOM 868 C C . TYR A 1 106 ? -7.882 1.335 0.040 1.00 96.81 106 TYR A C 1
ATOM 870 O O . TYR A 1 106 ? -7.961 0.109 0.112 1.00 96.81 106 TYR A O 1
ATOM 878 N N . LYS A 1 107 ? -8.655 2.053 -0.785 1.00 96.50 107 LYS A N 1
ATOM 879 C CA . LYS A 1 107 ? -9.652 1.467 -1.695 1.00 96.50 107 LYS A CA 1
ATOM 880 C C . LYS A 1 107 ? -9.007 0.508 -2.696 1.00 96.50 107 LYS A C 1
ATOM 882 O O . LYS A 1 107 ? -9.487 -0.612 -2.852 1.00 96.50 107 LYS A O 1
ATOM 887 N N . PHE A 1 108 ? -7.879 0.895 -3.289 1.00 97.62 108 PHE A N 1
ATOM 888 C CA . PHE A 1 108 ? -7.101 0.029 -4.173 1.00 97.62 108 PHE A CA 1
ATOM 889 C C . PHE A 1 108 ? -6.654 -1.249 -3.447 1.00 97.62 108 PHE A C 1
ATOM 891 O O . PHE A 1 108 ? -6.900 -2.362 -3.904 1.00 97.62 108 PHE A O 1
ATOM 898 N N . PHE A 1 109 ? -6.090 -1.125 -2.244 1.00 97.50 109 PHE A N 1
ATOM 899 C CA . PHE A 1 109 ? -5.719 -2.285 -1.431 1.00 97.50 109 PHE A CA 1
ATOM 900 C C . PHE A 1 109 ? -6.913 -3.210 -1.112 1.00 97.50 109 PHE A C 1
ATOM 902 O O . PHE A 1 109 ? -6.778 -4.437 -1.096 1.00 97.50 109 PHE A O 1
ATOM 909 N N . LEU A 1 110 ? -8.104 -2.654 -0.872 1.00 96.69 110 LEU A N 1
ATOM 910 C CA . LEU A 1 110 ? -9.312 -3.452 -0.661 1.00 96.69 110 LEU A CA 1
ATOM 911 C C . LEU A 1 110 ? -9.783 -4.180 -1.928 1.00 96.69 110 LEU A C 1
ATOM 913 O O . LEU A 1 110 ? -10.313 -5.285 -1.799 1.00 96.69 110 LEU A O 1
ATOM 917 N N . ALA A 1 111 ? -9.537 -3.642 -3.122 1.00 97.38 111 ALA A N 1
ATOM 918 C CA . ALA A 1 111 ? -9.893 -4.278 -4.392 1.00 97.38 111 ALA A CA 1
ATOM 919 C C . ALA A 1 111 ? -8.994 -5.481 -4.749 1.00 97.38 111 ALA A C 1
ATOM 921 O O . ALA A 1 111 ? -9.451 -6.429 -5.382 1.00 97.38 111 ALA A O 1
ATOM 922 N N . HIS A 1 112 ? -7.744 -5.502 -4.275 1.00 97.69 112 HIS A N 1
ATOM 923 C CA . HIS A 1 112 ? -6.726 -6.484 -4.688 1.00 97.69 112 HIS A CA 1
ATOM 924 C C . HIS A 1 112 ? -6.353 -7.475 -3.578 1.00 97.69 112 HIS A C 1
ATOM 926 O O . HIS A 1 112 ? -6.352 -7.132 -2.396 1.00 97.69 112 HIS A O 1
ATOM 932 N N . LYS A 1 113 ? -6.039 -8.735 -3.905 1.00 96.25 113 LYS A N 1
ATOM 933 C CA . LYS A 1 113 ? -5.612 -9.740 -2.907 1.00 96.25 113 LYS A CA 1
ATOM 934 C C . LYS A 1 113 ? -4.142 -9.569 -2.524 1.00 96.25 113 LYS A C 1
ATOM 936 O O . LYS A 1 113 ? -3.779 -9.825 -1.371 1.00 96.25 113 LYS A O 1
ATOM 941 N N . LYS A 1 114 ? -3.290 -9.171 -3.470 1.00 97.69 114 LYS A N 1
ATOM 942 C CA . LYS A 1 114 ? -1.849 -8.982 -3.292 1.00 97.69 114 LYS A CA 1
ATOM 943 C C . LYS A 1 114 ? -1.400 -7.657 -3.903 1.00 97.69 114 LYS A C 1
ATOM 945 O O . LYS A 1 114 ? -1.023 -7.580 -5.069 1.00 97.69 114 LYS A O 1
ATOM 950 N N . THR A 1 115 ? -1.356 -6.635 -3.063 1.00 98.00 115 THR A N 1
ATOM 951 C CA . THR A 1 115 ? -1.014 -5.277 -3.484 1.00 98.00 115 THR A CA 1
ATOM 952 C C . THR A 1 115 ? 0.464 -4.985 -3.269 1.00 98.00 115 THR A C 1
ATOM 954 O O . THR A 1 115 ? 0.981 -5.180 -2.165 1.00 98.00 115 THR A O 1
ATOM 957 N N . LEU A 1 116 ? 1.126 -4.457 -4.295 1.00 96.31 116 LEU A N 1
ATOM 958 C CA . LEU A 1 116 ? 2.438 -3.829 -4.201 1.00 96.31 116 LEU A CA 1
ATOM 959 C C . LEU A 1 116 ? 2.286 -2.304 -4.165 1.00 96.31 116 LEU A C 1
ATOM 961 O O . LEU A 1 116 ? 1.671 -1.728 -5.054 1.00 96.31 116 LEU A O 1
ATOM 965 N N . LEU A 1 117 ? 2.880 -1.652 -3.166 1.00 94.38 117 LEU A N 1
ATOM 966 C CA . LEU A 1 117 ? 3.087 -0.205 -3.154 1.00 94.38 117 LEU A CA 1
ATOM 967 C C . LEU A 1 117 ? 4.527 0.123 -3.558 1.00 94.38 117 LEU A C 1
ATOM 969 O O . LEU A 1 117 ? 5.474 -0.342 -2.918 1.00 94.38 117 LEU A O 1
ATOM 973 N N . THR A 1 118 ? 4.699 0.936 -4.595 1.00 90.38 118 THR A N 1
ATOM 974 C CA . THR A 1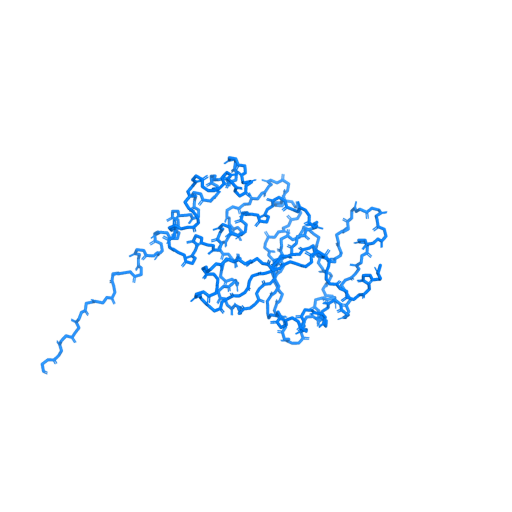 118 ? 6.024 1.327 -5.091 1.00 90.38 118 THR A CA 1
ATOM 975 C C . THR A 1 118 ? 6.385 2.745 -4.659 1.00 90.38 118 THR A C 1
ATOM 977 O O . THR A 1 118 ? 5.527 3.608 -4.493 1.00 90.38 118 THR A O 1
ATOM 980 N N . PHE A 1 119 ? 7.675 2.996 -4.465 1.00 86.31 119 PHE A N 1
ATOM 981 C CA . PHE A 1 119 ? 8.223 4.303 -4.104 1.00 86.31 119 PHE A CA 1
ATOM 982 C C . PHE A 1 119 ? 9.339 4.689 -5.068 1.00 86.31 119 PHE A C 1
ATOM 984 O O . PHE A 1 119 ? 9.906 3.828 -5.732 1.00 86.31 119 PHE A O 1
ATOM 991 N N . ALA A 1 120 ? 9.725 5.965 -5.101 1.00 78.31 120 ALA A N 1
ATOM 992 C CA . ALA A 1 120 ? 10.889 6.382 -5.884 1.00 78.31 120 ALA A CA 1
ATOM 993 C C . ALA A 1 120 ? 12.175 5.671 -5.425 1.00 78.31 120 ALA A C 1
ATOM 995 O O . ALA A 1 120 ? 13.025 5.355 -6.247 1.00 78.31 120 ALA A O 1
ATOM 996 N N . LYS A 1 121 ? 12.315 5.406 -4.118 1.00 76.31 121 LYS A N 1
ATOM 997 C CA . LYS A 1 121 ? 13.499 4.763 -3.543 1.00 76.31 121 LYS A CA 1
ATOM 998 C C . LYS A 1 121 ? 13.160 3.609 -2.613 1.00 76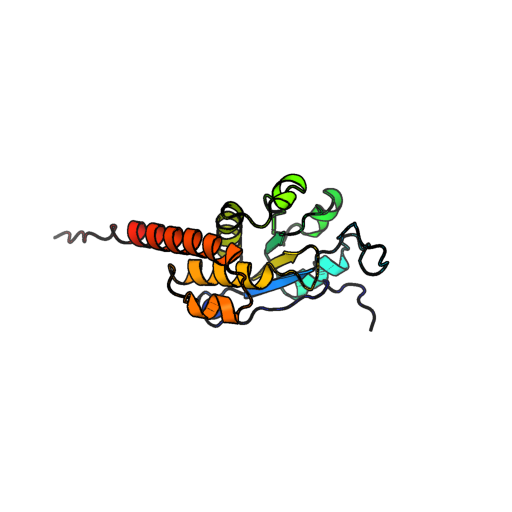.31 121 LYS A C 1
ATOM 1000 O O . LYS A 1 121 ? 12.103 3.545 -1.987 1.00 76.31 121 LYS A O 1
ATOM 1005 N N . ALA A 1 122 ? 14.131 2.718 -2.494 1.00 71.00 122 ALA A N 1
ATOM 1006 C CA . ALA A 1 122 ? 14.129 1.575 -1.602 1.00 71.00 122 ALA A CA 1
ATOM 1007 C C . ALA A 1 122 ? 13.960 1.913 -0.124 1.00 71.00 122 ALA A C 1
ATOM 1009 O O . ALA A 1 122 ? 13.457 1.093 0.626 1.00 71.00 122 ALA A O 1
ATOM 1010 N N . ASP A 1 123 ? 14.403 3.076 0.322 1.00 74.44 123 ASP A N 1
ATOM 1011 C CA . ASP A 1 123 ? 14.476 3.501 1.720 1.00 74.44 123 ASP A CA 1
ATOM 1012 C C . ASP A 1 123 ? 13.451 4.601 2.040 1.00 74.44 123 ASP A C 1
ATOM 1014 O O . ASP A 1 123 ? 13.616 5.384 2.972 1.00 74.44 123 ASP A O 1
ATOM 1018 N N . ASP A 1 124 ? 12.358 4.649 1.274 1.00 85.56 124 ASP A N 1
ATOM 1019 C CA . ASP A 1 124 ? 11.358 5.705 1.389 1.00 85.56 124 ASP A CA 1
ATOM 1020 C C . ASP A 1 124 ? 10.718 5.786 2.788 1.00 85.56 124 ASP A C 1
ATOM 1022 O O . ASP A 1 124 ? 10.140 4.826 3.309 1.00 85.56 124 ASP A O 1
ATOM 1026 N N . TRP A 1 125 ? 10.773 6.976 3.385 1.00 86.56 125 TRP A N 1
ATOM 1027 C CA . TRP A 1 125 ? 10.256 7.263 4.724 1.00 86.56 125 TRP A CA 1
ATOM 1028 C C . TRP A 1 125 ? 8.731 7.104 4.843 1.00 86.56 125 TRP A C 1
ATOM 1030 O O . TRP A 1 125 ? 8.209 7.000 5.954 1.00 86.56 125 TRP A O 1
ATOM 1040 N N . ARG A 1 126 ? 7.998 7.053 3.722 1.00 89.56 126 ARG A N 1
ATOM 1041 C CA . ARG A 1 126 ? 6.533 6.916 3.692 1.00 89.56 126 ARG A CA 1
ATOM 1042 C C . ARG A 1 126 ? 6.053 5.477 3.906 1.00 89.56 126 ARG A C 1
ATOM 1044 O O . ARG A 1 126 ? 4.876 5.260 4.193 1.00 89.56 126 ARG A O 1
ATOM 1051 N N . LYS A 1 127 ? 6.943 4.482 3.833 1.00 91.50 127 LYS A N 1
ATOM 1052 C CA . LYS A 1 127 ? 6.644 3.052 4.061 1.00 91.50 127 LYS A CA 1
ATOM 1053 C C . LYS A 1 127 ? 5.890 2.745 5.368 1.00 91.50 127 LYS A C 1
ATOM 1055 O O . LYS A 1 127 ? 4.851 2.071 5.310 1.00 91.50 127 LYS A O 1
ATOM 1060 N N . PRO A 1 128 ? 6.353 3.201 6.552 1.00 93.56 128 PRO A N 1
ATOM 1061 C CA . PRO A 1 128 ? 5.617 2.974 7.792 1.00 93.56 128 PRO A CA 1
ATOM 1062 C C . PRO A 1 128 ? 4.252 3.671 7.801 1.00 93.56 128 PRO A C 1
ATOM 1064 O O . PRO A 1 128 ? 3.314 3.137 8.391 1.00 93.56 128 PRO A O 1
ATOM 1067 N N . ILE A 1 129 ? 4.104 4.797 7.096 1.00 94.81 129 ILE A N 1
ATOM 1068 C CA . ILE A 1 129 ? 2.839 5.535 7.003 1.00 94.81 129 ILE A CA 1
ATOM 1069 C C . ILE A 1 129 ? 1.824 4.750 6.175 1.00 94.81 129 ILE A C 1
ATOM 1071 O O . ILE A 1 129 ? 0.724 4.505 6.659 1.00 94.81 129 ILE A O 1
ATOM 1075 N N . ALA A 1 130 ? 2.206 4.255 4.994 1.00 94.62 130 ALA A N 1
ATOM 1076 C CA . ALA A 1 130 ? 1.355 3.377 4.187 1.00 94.62 130 ALA A CA 1
ATOM 1077 C C . ALA A 1 130 ? 0.877 2.154 4.984 1.00 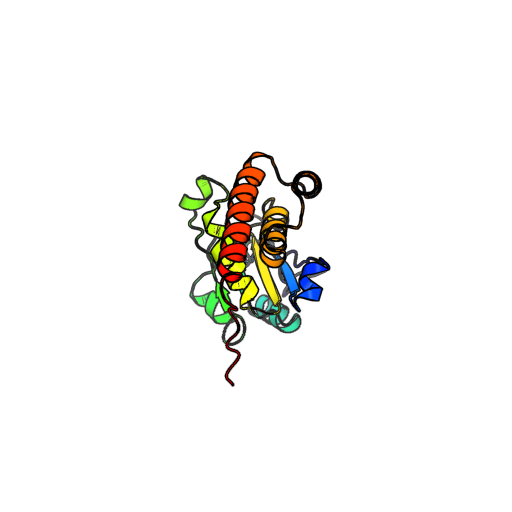94.62 130 ALA A C 1
ATOM 1079 O O . ALA A 1 130 ? -0.305 1.812 4.994 1.00 94.62 130 ALA A O 1
ATOM 1080 N N . THR A 1 131 ? 1.795 1.531 5.727 1.00 95.75 131 THR A N 1
ATOM 1081 C CA . THR A 1 131 ? 1.477 0.381 6.579 1.00 95.75 131 THR A CA 1
ATOM 1082 C C . THR A 1 131 ? 0.495 0.756 7.697 1.00 95.75 131 THR A C 1
ATOM 1084 O O . THR A 1 131 ? -0.392 -0.031 8.026 1.00 95.75 131 THR A O 1
ATOM 1087 N N . ALA A 1 132 ? 0.624 1.942 8.298 1.00 96.75 132 ALA A N 1
ATOM 1088 C CA . ALA A 1 132 ? -0.309 2.436 9.310 1.00 96.75 132 ALA A CA 1
ATOM 1089 C C . ALA A 1 132 ? -1.690 2.764 8.716 1.00 96.75 132 ALA A C 1
ATOM 1091 O O . ALA A 1 132 ? -2.691 2.377 9.310 1.00 96.75 132 ALA A O 1
ATOM 1092 N N . VAL A 1 133 ? -1.752 3.388 7.534 1.00 96.94 133 VAL A N 1
ATOM 1093 C CA . VAL A 1 133 ? -3.002 3.691 6.808 1.00 96.94 133 VAL A CA 1
ATOM 1094 C C . VAL A 1 133 ? -3.835 2.428 6.603 1.00 96.94 133 VAL A C 1
ATOM 1096 O O . VAL A 1 133 ? -5.005 2.397 6.992 1.00 96.94 133 VAL A O 1
ATOM 1099 N N . LEU A 1 134 ? -3.223 1.363 6.069 1.00 97.75 134 LEU A N 1
ATOM 1100 C CA . LEU A 1 134 ? -3.918 0.096 5.829 1.00 97.75 134 LEU A CA 1
ATOM 1101 C C . LEU A 1 134 ? -4.393 -0.559 7.126 1.00 97.75 134 LEU A C 1
ATOM 1103 O O . LEU A 1 134 ? -5.528 -1.021 7.205 1.00 97.75 134 LEU A O 1
ATOM 1107 N N . GLN A 1 135 ? -3.543 -0.603 8.154 1.00 96.94 135 GLN A N 1
ATOM 1108 C CA . GLN A 1 135 ? -3.920 -1.187 9.441 1.00 96.94 135 GLN A CA 1
ATOM 1109 C C . GLN A 1 135 ? -5.079 -0.420 10.090 1.00 96.94 135 GLN A C 1
ATOM 1111 O O . GLN A 1 135 ? -6.025 -1.055 10.557 1.00 96.94 135 GLN A O 1
ATOM 1116 N N . LEU A 1 136 ? -5.046 0.919 10.064 1.00 97.19 136 LEU A N 1
ATOM 1117 C CA . LEU A 1 136 ? -6.108 1.754 10.626 1.00 97.19 136 LEU A CA 1
ATOM 1118 C C . LEU A 1 136 ? -7.419 1.525 9.882 1.00 97.19 136 LEU A C 1
ATOM 1120 O O . LEU A 1 136 ? -8.430 1.283 10.532 1.00 97.19 136 LEU A O 1
ATOM 1124 N N . GLY A 1 137 ? -7.398 1.501 8.547 1.00 96.56 137 GLY A N 1
ATOM 1125 C CA . GLY A 1 137 ? -8.591 1.200 7.757 1.00 96.56 137 GLY A CA 1
ATOM 1126 C C . GLY A 1 137 ? -9.154 -0.189 8.071 1.00 96.56 137 GLY A C 1
ATOM 1127 O O . GLY A 1 137 ? -10.308 -0.330 8.460 1.00 96.56 137 GLY A O 1
ATOM 1128 N N . LEU A 1 138 ? -8.319 -1.233 8.018 1.00 96.00 138 LEU A N 1
ATOM 1129 C CA . LEU A 1 138 ? -8.750 -2.616 8.282 1.00 96.00 138 LEU A CA 1
ATOM 1130 C C . LEU A 1 138 ? -9.257 -2.863 9.709 1.00 96.00 138 LEU A C 1
ATOM 1132 O O . LEU A 1 138 ? -9.941 -3.862 9.944 1.00 96.00 138 LEU A O 1
ATOM 1136 N N . THR A 1 139 ? -8.882 -2.011 10.663 1.00 95.62 139 THR A N 1
ATOM 1137 C CA . THR A 1 139 ? -9.256 -2.143 12.076 1.00 95.62 139 THR A CA 1
ATOM 1138 C C . THR A 1 139 ? -10.204 -1.057 12.554 1.00 95.62 139 THR A C 1
ATOM 1140 O O . THR A 1 139 ? -10.362 -0.908 13.767 1.00 95.62 139 THR A O 1
ATOM 1143 N N . LYS A 1 140 ? -10.836 -0.314 11.634 1.00 95.19 140 LYS A N 1
ATOM 1144 C CA . LYS A 1 140 ? -11.783 0.758 11.973 1.00 95.19 140 LYS A CA 1
ATOM 1145 C C . LYS A 1 140 ? -11.167 1.750 12.983 1.00 95.19 140 LYS A C 1
ATOM 1147 O O . LYS A 1 140 ? -11.748 2.079 14.010 1.00 95.19 140 LYS A O 1
ATOM 1152 N N . GLY A 1 141 ? -9.908 2.128 12.752 1.00 94.25 141 GLY A N 1
ATOM 1153 C CA . GLY A 1 141 ? -9.142 3.089 13.553 1.00 94.25 141 GLY A CA 1
ATOM 1154 C C . GLY A 1 141 ? -8.480 2.551 14.827 1.00 94.25 141 GLY A C 1
ATOM 1155 O O . GLY A 1 141 ? -7.828 3.325 15.533 1.00 94.25 141 GLY A O 1
ATOM 1156 N N . LYS A 1 142 ? -8.605 1.252 15.137 1.00 93.56 142 LYS A N 1
ATOM 1157 C CA . LYS A 1 142 ? -8.097 0.678 16.399 1.00 93.56 142 LYS A CA 1
ATOM 1158 C C . LYS A 1 142 ? -6.583 0.429 16.406 1.00 93.56 142 LYS A C 1
ATOM 1160 O O . LYS A 1 142 ? -5.947 0.638 17.434 1.00 93.56 142 LYS A O 1
ATOM 1165 N N . ASN A 1 143 ? -5.992 -0.011 15.293 1.00 94.19 143 ASN A N 1
ATOM 1166 C CA . ASN A 1 143 ? -4.575 -0.381 15.210 1.00 94.19 143 ASN A CA 1
ATOM 1167 C C . ASN A 1 143 ? -3.876 0.216 13.975 1.00 94.19 143 ASN A C 1
ATOM 1169 O O . ASN A 1 143 ? -4.467 0.223 12.902 1.00 94.19 143 ASN A O 1
ATOM 1173 N N . PRO A 1 144 ? -2.590 0.596 14.068 1.00 94.38 144 PRO A N 1
ATOM 1174 C CA . PRO A 1 144 ? -1.799 0.684 15.295 1.00 94.38 144 PRO A CA 1
ATOM 1175 C C . PRO A 1 144 ? -2.276 1.841 16.196 1.00 94.38 144 PRO A C 1
ATOM 1177 O O . PRO A 1 144 ? -2.644 2.896 15.671 1.00 94.38 144 PRO A O 1
ATOM 1180 N N . PRO A 1 145 ? -2.251 1.690 17.535 1.00 95.06 145 PRO A N 1
ATOM 1181 C CA . PRO A 1 145 ? -2.505 2.797 18.451 1.00 95.06 145 PRO A CA 1
ATOM 1182 C C . PRO A 1 145 ? -1.409 3.866 18.326 1.00 95.06 145 PRO A C 1
ATOM 1184 O O . PRO A 1 145 ? -0.261 3.558 18.004 1.00 95.06 145 PRO A O 1
ATOM 1187 N N . GLU A 1 146 ? -1.743 5.125 18.617 1.00 94.69 146 GLU A N 1
ATOM 1188 C CA . GLU A 1 146 ? -0.857 6.277 18.358 1.00 94.69 146 GLU A CA 1
ATOM 1189 C C . GLU A 1 146 ? 0.552 6.165 18.967 1.00 94.69 146 GLU A C 1
ATOM 1191 O O . GLU A 1 146 ? 1.514 6.504 18.273 1.00 94.69 146 GLU A O 1
ATOM 1196 N N . PRO A 1 147 ? 0.743 5.626 20.191 1.00 94.62 147 PRO A N 1
ATOM 1197 C CA . PRO A 1 147 ? 2.084 5.420 20.739 1.00 94.62 147 PRO A CA 1
ATOM 1198 C C . PRO A 1 147 ? 2.985 4.537 19.859 1.00 94.62 147 PRO A C 1
ATOM 1200 O O . PRO A 1 147 ? 4.196 4.751 19.800 1.00 94.62 147 PRO A O 1
ATOM 1203 N N . GLN A 1 148 ? 2.411 3.576 19.123 1.00 95.38 148 GLN A N 1
ATOM 1204 C CA . GLN A 1 148 ? 3.174 2.713 18.219 1.00 95.38 148 GLN A CA 1
ATOM 1205 C C . GLN A 1 148 ? 3.634 3.440 16.954 1.00 95.38 148 GLN A C 1
ATOM 1207 O O . GLN A 1 148 ? 4.594 2.999 16.327 1.00 95.38 148 GLN A O 1
ATOM 1212 N N . TRP A 1 149 ? 3.027 4.570 16.580 1.00 95.56 149 TRP A N 1
ATOM 1213 C CA . TRP A 1 149 ? 3.430 5.299 15.374 1.00 95.56 149 TRP A CA 1
ATOM 1214 C C . TRP A 1 149 ? 4.868 5.816 15.483 1.00 95.56 149 TRP A C 1
ATOM 1216 O O . TRP A 1 149 ? 5.622 5.761 14.512 1.00 95.56 149 TRP A O 1
ATOM 1226 N N . LYS A 1 150 ? 5.291 6.230 16.686 1.00 93.31 150 LYS A N 1
ATOM 1227 C CA . LYS A 1 150 ? 6.690 6.592 16.957 1.00 93.31 150 LYS A CA 1
ATOM 1228 C C . LYS A 1 150 ? 7.630 5.399 16.782 1.00 93.31 150 LYS A C 1
ATOM 1230 O O . LYS A 1 150 ? 8.677 5.544 16.163 1.00 93.31 150 LYS A O 1
ATOM 1235 N N . VAL A 1 151 ? 7.241 4.227 17.286 1.00 92.94 151 VAL A N 1
ATOM 1236 C CA . VAL A 1 151 ? 8.020 2.977 17.178 1.00 92.94 151 VAL A CA 1
ATOM 1237 C C . VAL A 1 151 ? 8.145 2.521 15.721 1.00 92.94 151 VAL A C 1
ATOM 1239 O O . VAL A 1 151 ? 9.162 1.963 15.329 1.00 92.94 151 VAL A O 1
ATOM 1242 N N . MET A 1 152 ? 7.144 2.819 14.892 1.00 91.75 152 MET A N 1
ATOM 1243 C CA . MET A 1 152 ? 7.179 2.591 13.446 1.00 91.75 152 MET A CA 1
ATOM 1244 C C . MET A 1 152 ? 8.059 3.600 12.683 1.00 91.75 152 MET A C 1
ATOM 1246 O O . MET A 1 152 ? 8.174 3.484 11.467 1.00 91.75 152 MET A O 1
ATOM 1250 N N . GLY A 1 153 ? 8.663 4.587 13.354 1.00 92.62 153 GLY A N 1
ATOM 1251 C CA . GLY A 1 153 ? 9.512 5.602 12.722 1.00 92.62 153 GLY A CA 1
ATOM 1252 C C . GLY A 1 153 ? 8.746 6.757 12.068 1.00 92.62 153 GLY A C 1
ATOM 1253 O O . GLY A 1 153 ? 9.320 7.493 11.270 1.00 92.62 153 GLY A O 1
ATOM 1254 N N . ILE A 1 154 ? 7.459 6.938 12.386 1.00 94.19 154 ILE A N 1
ATOM 1255 C CA . ILE A 1 154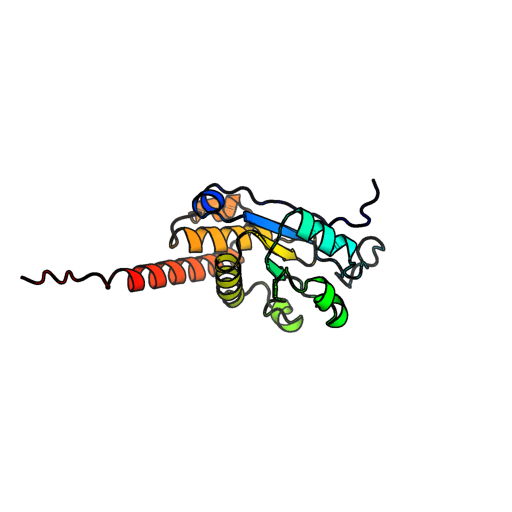 ? 6.624 7.998 11.801 1.00 94.19 154 ILE A CA 1
ATOM 1256 C C . ILE A 1 154 ? 6.887 9.314 12.543 1.00 94.19 154 ILE A C 1
ATOM 1258 O O . ILE A 1 154 ? 6.750 9.373 13.773 1.00 94.19 154 ILE A O 1
ATOM 1262 N N . LYS A 1 155 ? 7.256 10.374 11.815 1.00 92.75 155 LYS A N 1
ATOM 1263 C CA . LYS A 1 155 ? 7.534 11.709 12.375 1.00 92.75 155 LYS A CA 1
ATOM 1264 C C . LYS A 1 155 ? 6.243 12.387 12.831 1.00 92.75 155 LYS A C 1
ATOM 1266 O O . LYS A 1 155 ? 5.174 12.075 12.324 1.00 92.75 155 LYS A O 1
ATOM 1271 N N . GLU A 1 156 ? 6.331 13.320 13.779 1.00 90.25 156 GLU A N 1
ATOM 1272 C CA . GLU A 1 156 ? 5.137 13.970 14.350 1.00 90.25 156 GLU A CA 1
ATOM 1273 C C . GLU A 1 156 ? 4.277 14.673 13.290 1.00 90.25 156 GLU A C 1
ATOM 1275 O O . GLU A 1 156 ? 3.065 14.488 13.286 1.00 90.25 156 GLU A O 1
ATOM 1280 N N . SER A 1 157 ? 4.904 15.366 12.333 1.00 87.75 157 SER A N 1
ATOM 1281 C CA . SER A 1 157 ? 4.215 16.025 11.212 1.00 87.75 157 SER A CA 1
ATOM 1282 C C . SER A 1 157 ? 3.327 15.072 10.405 1.00 87.75 157 SER A C 1
ATOM 1284 O O . SER A 1 157 ? 2.252 15.448 9.949 1.00 87.75 157 SER A O 1
ATOM 1286 N N . ASP A 1 158 ? 3.746 13.815 10.260 1.00 91.31 158 ASP A N 1
ATOM 1287 C CA . ASP A 1 158 ? 3.005 12.800 9.510 1.00 91.31 158 ASP A CA 1
ATOM 1288 C C . ASP A 1 158 ? 1.923 12.126 10.362 1.00 91.31 158 ASP A C 1
ATOM 1290 O O . ASP A 1 158 ? 0.926 11.618 9.841 1.00 91.31 158 ASP A O 1
ATOM 1294 N N . ARG A 1 159 ? 2.088 12.128 11.692 1.00 94.44 159 ARG A N 1
ATOM 1295 C CA . ARG A 1 159 ? 1.084 11.592 12.620 1.00 94.44 159 ARG A CA 1
ATOM 1296 C C . ARG A 1 159 ? -0.204 12.396 12.562 1.00 94.44 159 ARG A C 1
ATOM 1298 O O . ARG A 1 159 ? -1.266 11.797 12.678 1.00 94.44 159 ARG A O 1
ATOM 1305 N N . ASP A 1 160 ? -0.146 13.700 12.307 1.00 93.62 160 ASP A N 1
ATOM 1306 C CA . ASP A 1 160 ? -1.352 14.513 12.119 1.00 93.62 160 ASP A CA 1
ATOM 1307 C C . ASP A 1 160 ? -2.194 14.049 10.924 1.00 93.62 160 ASP A C 1
ATOM 1309 O O . ASP A 1 160 ? -3.425 13.996 11.013 1.00 93.62 160 ASP A O 1
ATOM 1313 N N . LEU A 1 161 ? -1.551 13.617 9.834 1.00 93.62 161 LEU A N 1
ATOM 1314 C CA . LEU A 1 161 ? -2.244 13.015 8.691 1.00 93.62 161 LEU A CA 1
ATOM 1315 C C . LEU A 1 161 ? -2.907 11.688 9.088 1.00 93.62 161 LEU A C 1
ATOM 1317 O O . LEU A 1 161 ? -4.053 11.427 8.720 1.00 93.62 161 LEU A O 1
ATOM 1321 N N . LEU A 1 162 ? -2.224 10.865 9.890 1.00 95.62 162 LEU A N 1
ATOM 1322 C CA . LEU A 1 162 ? -2.785 9.614 10.408 1.00 95.62 162 LEU A CA 1
ATOM 1323 C C . LEU A 1 162 ? -3.916 9.836 11.417 1.00 95.62 162 LEU A C 1
ATOM 1325 O O . LEU A 1 162 ? -4.852 9.041 11.440 1.00 95.62 162 LEU A O 1
ATOM 1329 N N . ARG A 1 163 ? -3.895 10.916 12.209 1.00 96.69 163 ARG A N 1
ATOM 1330 C CA . ARG A 1 163 ? -5.019 11.302 13.084 1.00 96.69 163 ARG A CA 1
ATOM 1331 C C . ARG A 1 163 ? -6.252 11.648 12.260 1.00 96.69 163 ARG A C 1
ATOM 1333 O O . ARG A 1 163 ? -7.342 11.184 12.592 1.00 96.69 163 ARG A O 1
ATOM 1340 N N . LYS A 1 164 ? -6.092 12.415 11.174 1.00 95.81 164 LYS A N 1
ATOM 1341 C CA . LYS A 1 164 ? -7.188 12.712 10.233 1.00 95.81 164 LYS A CA 1
ATOM 1342 C C . LYS A 1 164 ? -7.761 11.424 9.636 1.00 95.81 164 LYS A C 1
ATOM 1344 O O . LYS A 1 164 ? -8.971 11.224 9.678 1.00 95.81 164 LYS A O 1
ATOM 1349 N N . TRP A 1 165 ? -6.894 10.512 9.197 1.00 96.56 165 TRP A N 1
ATOM 1350 C CA . TRP A 1 165 ? -7.306 9.208 8.665 1.00 96.56 165 TRP A CA 1
ATOM 1351 C C . TRP A 1 165 ? -8.031 8.345 9.676 1.00 96.56 165 TRP A C 1
ATOM 1353 O O . TRP A 1 165 ? -9.121 7.862 9.395 1.00 96.56 165 TRP A O 1
ATOM 1363 N N . LYS A 1 166 ? -7.468 8.213 10.876 1.00 97.06 166 LYS A N 1
ATOM 1364 C CA . LYS A 1 166 ? -8.080 7.491 11.987 1.00 97.06 166 LYS A CA 1
ATOM 1365 C C . LYS A 1 166 ? -9.486 8.016 12.283 1.00 97.06 166 LYS A C 1
ATOM 1367 O O . LYS A 1 166 ? -10.397 7.213 12.424 1.00 97.06 166 LYS A O 1
ATOM 1372 N N . LYS A 1 167 ? -9.674 9.341 12.342 1.00 96.62 167 LYS A N 1
ATOM 1373 C CA . LYS A 1 167 ? -11.000 9.950 12.542 1.00 96.62 167 LYS A CA 1
ATOM 1374 C C . LYS A 1 167 ? -11.967 9.586 11.418 1.00 96.62 167 LYS A C 1
ATOM 1376 O O . LYS A 1 167 ? -13.083 9.181 11.717 1.00 96.62 167 LYS A O 1
ATOM 1381 N N . LYS A 1 168 ? -11.533 9.677 10.155 1.00 95.94 168 LYS A N 1
ATOM 1382 C CA . LYS A 1 168 ? -12.365 9.298 9.006 1.00 95.94 168 LYS A CA 1
ATOM 1383 C C . LYS A 1 168 ? -12.802 7.836 9.074 1.00 95.94 168 LYS A C 1
ATOM 1385 O O . LYS A 1 168 ? -13.992 7.576 9.021 1.00 95.94 168 LYS A O 1
ATOM 1390 N N . VAL A 1 169 ? -11.876 6.895 9.255 1.00 96.12 169 VAL A N 1
ATOM 1391 C CA . VAL A 1 169 ? -12.228 5.462 9.261 1.00 96.12 169 VAL A CA 1
ATOM 1392 C C . VAL A 1 169 ? -13.077 5.054 10.467 1.00 96.12 169 VAL A C 1
ATOM 1394 O O . VAL A 1 169 ? -13.765 4.044 10.401 1.00 96.12 169 VAL A O 1
ATOM 1397 N N . ILE A 1 170 ? -13.025 5.809 11.571 1.00 95.88 170 ILE A N 1
ATOM 1398 C CA . ILE A 1 170 ? -13.943 5.631 12.705 1.00 95.88 170 ILE A CA 1
ATOM 1399 C C . ILE A 1 170 ? -15.337 6.147 12.341 1.00 95.88 170 ILE A C 1
ATOM 1401 O O . ILE A 1 170 ? -16.310 5.460 12.620 1.00 95.88 170 ILE A O 1
ATOM 1405 N N . ALA A 1 171 ? -15.430 7.326 11.720 1.00 94.56 171 ALA A N 1
ATOM 1406 C CA . ALA A 1 171 ? -16.705 7.900 11.298 1.00 94.56 171 ALA A CA 1
ATOM 1407 C C . ALA A 1 171 ? -17.399 7.028 10.240 1.00 94.56 171 ALA A C 1
ATOM 1409 O O . ALA A 1 171 ? -18.567 6.699 10.405 1.00 94.56 171 ALA A O 1
ATOM 1410 N N . ASP A 1 172 ? -16.658 6.586 9.219 1.00 92.62 172 ASP A N 1
ATOM 1411 C CA . ASP A 1 172 ? -17.165 5.674 8.188 1.00 92.62 172 ASP A CA 1
ATOM 1412 C C . ASP A 1 172 ? -17.672 4.365 8.831 1.00 92.62 172 ASP A C 1
ATOM 1414 O O . ASP A 1 172 ? -18.750 3.885 8.514 1.00 92.62 172 ASP A O 1
ATOM 1418 N N . ALA A 1 173 ? -16.941 3.828 9.815 1.00 91.31 173 ALA A N 1
ATOM 1419 C CA . ALA A 1 173 ? -17.332 2.604 10.508 1.00 91.31 173 ALA A CA 1
ATOM 1420 C C . ALA A 1 173 ? -18.540 2.742 11.447 1.00 91.31 173 ALA A C 1
ATOM 1422 O O . ALA A 1 173 ? -19.105 1.709 11.798 1.00 91.31 173 ALA A O 1
ATOM 1423 N N . ALA A 1 174 ? -18.861 3.958 11.898 1.00 88.31 174 ALA A N 1
ATOM 1424 C CA . ALA A 1 174 ? -20.025 4.241 12.735 1.00 88.31 174 ALA A CA 1
ATOM 1425 C C . ALA A 1 174 ? -21.289 4.439 11.888 1.00 88.31 174 ALA A C 1
ATOM 1427 O O . ALA A 1 174 ? -22.354 4.004 12.295 1.00 88.31 174 ALA A O 1
ATOM 1428 N N . GLY A 1 175 ? -21.161 5.032 10.695 1.00 76.06 175 GLY A N 1
ATOM 1429 C CA . GLY A 1 175 ? -22.277 5.158 9.749 1.00 76.06 175 GLY A CA 1
ATOM 1430 C C . GLY A 1 175 ? -22.711 3.834 9.108 1.00 76.06 175 GLY A C 1
ATOM 1431 O O . GLY A 1 175 ? -23.826 3.743 8.611 1.00 76.06 175 GLY A O 1
ATOM 1432 N N . ASP A 1 176 ? -21.853 2.810 9.140 1.00 62.62 176 ASP A N 1
ATOM 1433 C CA . ASP A 1 176 ? -22.175 1.452 8.682 1.00 62.62 176 ASP A CA 1
ATOM 1434 C C . ASP A 1 176 ? -22.953 0.614 9.731 1.00 62.62 176 ASP A C 1
ATOM 1436 O O . ASP A 1 176 ? -23.380 -0.489 9.402 1.00 62.62 176 ASP A O 1
ATOM 1440 N N . ASP A 1 177 ? -23.100 1.082 10.982 1.00 56.41 177 ASP A N 1
ATOM 1441 C CA . ASP A 1 177 ? -23.704 0.326 12.107 1.00 56.41 177 ASP A CA 1
ATOM 1442 C C . ASP A 1 177 ? -25.192 0.680 12.361 1.00 56.41 177 ASP A C 1
ATOM 1444 O O . ASP A 1 177 ? -25.852 0.012 13.150 1.00 56.41 177 ASP A O 1
ATOM 1448 N N . ASP A 1 178 ? -25.750 1.685 11.673 1.00 52.00 178 ASP A N 1
ATOM 1449 C CA . ASP A 1 178 ? -27.142 2.155 11.846 1.00 52.00 178 ASP A CA 1
ATOM 1450 C C . ASP A 1 178 ? -28.156 1.419 10.925 1.00 52.00 178 ASP A C 1
ATOM 1452 O O . ASP A 1 178 ? -29.143 2.004 10.477 1.00 52.00 178 ASP A O 1
ATOM 1456 N N . GLY A 1 179 ? -27.904 0.148 10.574 1.00 47.19 179 GLY A N 1
ATOM 1457 C CA . GLY A 1 179 ? -28.543 -0.508 9.420 1.00 47.19 179 GLY A CA 1
ATOM 1458 C C . GLY A 1 179 ? -29.073 -1.935 9.582 1.00 47.19 179 GLY A C 1
ATOM 1459 O O . GLY A 1 179 ? -29.274 -2.574 8.556 1.00 47.19 179 GLY A O 1
ATOM 1460 N N . ASP A 1 180 ? -29.317 -2.429 10.797 1.00 46.03 180 ASP A N 1
ATOM 1461 C CA . ASP A 1 180 ? -30.072 -3.675 11.030 1.00 46.03 180 ASP A CA 1
ATOM 1462 C C . ASP A 1 180 ? -31.160 -3.422 12.094 1.00 46.03 180 ASP A C 1
ATOM 1464 O O . ASP A 1 180 ? -31.040 -3.816 13.253 1.00 46.03 180 ASP A O 1
ATOM 1468 N N . GLU A 1 181 ? -32.233 -2.720 11.707 1.00 44.34 181 GLU A N 1
ATOM 1469 C CA . GLU A 1 181 ? -33.527 -2.885 12.379 1.00 44.34 181 GLU A CA 1
ATOM 1470 C C . GLU A 1 181 ? -34.185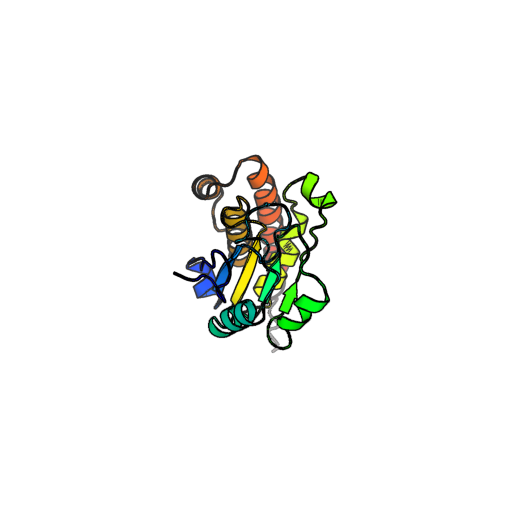 -4.150 11.818 1.00 44.34 181 GLU A C 1
ATOM 1472 O O . GLU A 1 181 ? -34.520 -4.240 10.633 1.00 44.34 181 GLU A O 1
ATOM 1477 N N . GLU A 1 182 ? -34.315 -5.140 12.698 1.00 47.03 182 GLU A N 1
ATOM 1478 C CA . GLU A 1 182 ? -35.034 -6.391 12.503 1.00 47.03 182 GLU A CA 1
ATOM 1479 C C . GLU A 1 182 ? -36.411 -6.140 11.875 1.00 47.03 182 GLU A C 1
ATOM 1481 O O . GLU A 1 182 ? -37.267 -5.460 12.441 1.00 47.03 182 GLU A O 1
ATOM 1486 N N . LYS A 1 183 ? -36.658 -6.751 10.715 1.00 42.72 183 LYS A N 1
ATOM 1487 C CA . LYS A 1 183 ? -38.019 -7.116 10.332 1.00 42.72 183 LYS A CA 1
ATOM 1488 C C . LYS A 1 183 ? -38.270 -8.538 10.812 1.00 42.72 183 LYS A C 1
ATOM 1490 O O . LYS A 1 183 ? -37.980 -9.495 10.097 1.00 42.72 183 LYS A O 1
ATOM 1495 N N . GLU A 1 184 ? -38.786 -8.658 12.031 1.00 45.47 184 GLU A N 1
ATOM 1496 C CA . GLU A 1 184 ? -39.693 -9.757 12.353 1.00 45.47 184 GLU A CA 1
ATOM 1497 C C . GLU A 1 184 ? -40.955 -9.547 11.501 1.00 45.47 184 GLU A C 1
ATOM 1499 O O . GLU A 1 184 ? -41.649 -8.541 11.644 1.00 45.47 184 GLU A O 1
ATOM 1504 N N . GLU A 1 185 ? -41.210 -10.449 10.554 1.00 50.78 185 GLU A N 1
ATOM 1505 C CA . GLU A 1 185 ? -42.530 -10.588 9.936 1.00 50.78 185 GLU A CA 1
ATOM 1506 C C . GLU A 1 185 ? -43.182 -11.858 10.499 1.00 50.78 185 GLU A C 1
ATOM 1508 O O . GLU A 1 185 ? -42.611 -12.950 10.404 1.00 50.78 185 GLU A O 1
ATOM 1513 N N . ASP A 1 186 ? -44.343 -11.633 11.125 1.00 53.75 186 ASP A N 1
ATOM 1514 C CA . ASP A 1 186 ? -45.337 -12.596 11.625 1.00 53.75 186 ASP A CA 1
ATOM 1515 C C . ASP A 1 186 ? -45.856 -13.573 10.550 1.00 53.75 186 ASP A C 1
ATOM 1517 O O . ASP A 1 186 ? -46.041 -13.156 9.379 1.00 53.75 186 ASP A O 1
#